Protein AF-A0AB39M354-F1 (afdb_monomer)

Secondary structure (DSSP, 8-state):
---TTS-HHHHHT--TT--HHHHHHHHHHHHHHH-GGGS-GGGHHHHHHHHHHHHHHHHHHHSHHHHHHHHHHHHHHHHHHHHTT-PPPPPPPPPP--EEEESSSEEEEEEETT---EEEEEEEETT-PPEEEEEES-SB-SSEEESS-PPEEEESEEEEEEEE----TTSPPEEEEEEEEEEETTEEEEEEEEEEEEPPPPPPPPPPPPPPP-EEEESSEEEEEEE-TT--S--EEEEEEEETT-PPPS-EEESS-B-SSEEEEEEEE-SS-EEEEEEE------TTPPPEEEEEEEEEEETTEEEEEEEEEEE---SS----TTHHHHHHHHHHHHHHHHHHHHHHHHHHHHHHHHHTT-

Solvent-accessible surface area (backbone atoms only — not comparable to full-atom values): 21188 Å² total; per-residue (Å²): 133,86,66,88,84,62,62,47,40,61,72,52,72,46,62,92,85,57,51,67,68,54,51,58,50,33,45,57,54,49,54,66,74,42,46,60,95,81,53,61,81,89,48,43,66,58,28,50,55,52,50,53,50,45,51,51,29,46,63,35,58,66,36,69,68,52,31,51,53,52,54,49,55,55,47,53,58,50,50,58,60,52,61,76,68,63,74,77,77,75,74,80,76,79,74,81,84,42,80,42,56,45,57,67,54,48,70,72,49,76,40,38,59,67,55,71,53,74,48,62,40,36,40,33,40,71,80,61,47,68,39,63,36,32,39,62,78,49,56,61,61,99,55,34,30,46,77,73,84,60,76,45,60,71,34,54,61,48,76,49,46,36,29,43,40,90,46,49,91,83,54,78,73,42,84,46,77,51,73,45,37,32,38,46,65,95,42,80,45,79,35,46,34,35,39,27,36,41,82,63,78,79,76,76,76,78,78,74,75,79,78,77,87,45,74,46,56,43,59,52,61,46,74,70,51,72,46,48,78,85,66,76,80,72,67,66,47,70,33,37,39,27,43,73,86,60,50,70,56,87,44,75,50,59,78,53,52,59,61,85,50,32,32,58,78,47,76,48,76,45,66,42,40,31,40,36,35,38,29,54,42,95,49,88,62,55,95,83,62,73,76,42,79,47,74,48,79,36,43,41,32,50,76,84,46,74,44,73,31,40,40,34,37,29,43,44,79,75,88,65,81,76,86,43,83,77,58,51,56,61,53,50,52,54,54,51,49,53,51,51,52,51,52,48,52,53,51,54,50,49,53,53,52,52,54,53,53,52,69,74,72,113

pLDDT: mean 82.14, std 12.5, range [36.28, 96.31]

Sequence (362 aa):
MKTSSIDLYAVLGLSKDANLAAIRKAFRARMRQTHPDGRPPEDAEAAHKEMVLLNLAYETLRDPGKRAAYDLDRRAARNAKQEQHHEPTPPPTPQPRVILLDPQVVDFGSLFTGETRDQIVTVRLSDNSTIRYAWALTDCGDFWQVVDPQPYCDVSAVRLRLRVGPLSEHDALGLRSDRLRIMVNDLVVVVPVRINVVAAPPPPPPASPPKPRAIVLNPRRINFGSLWPGMKSQEQVVVEARFDDGSPIRAARVLNPAGSFWHVVSGSVARDTARFVIRIQRGPVAPDQPRRQLTEQVQICLDGVIETVWVTAFITTPLAPRLTLANWRDFRLTLLGWFMLLSLLLLVGSVVFSGVYALLND

Structure (mmCIF, N/CA/C/O backbone):
data_AF-A0AB39M354-F1
#
_entry.id   AF-A0AB39M354-F1
#
loop_
_atom_site.group_PDB
_atom_site.id
_atom_site.type_symbol
_atom_site.label_atom_id
_atom_site.label_alt_id
_atom_site.label_comp_id
_atom_site.label_asym_id
_atom_site.label_entity_id
_atom_site.label_seq_id
_atom_site.pdbx_PDB_ins_code
_atom_site.Cartn_x
_atom_site.Cartn_y
_atom_site.Cartn_z
_atom_site.occupancy
_atom_site.B_iso_or_equiv
_atom_site.auth_seq_id
_atom_site.auth_comp_id
_atom_site.auth_asym_id
_atom_site.auth_atom_id
_atom_site.pdbx_PDB_model_num
ATOM 1 N N . MET A 1 1 ? 53.810 -10.950 -76.177 1.00 36.28 1 MET A N 1
ATOM 2 C CA . MET A 1 1 ? 52.345 -11.077 -75.999 1.00 36.28 1 MET A CA 1
ATOM 3 C C . MET A 1 1 ? 52.080 -11.688 -74.631 1.00 36.28 1 MET A C 1
ATOM 5 O O . MET A 1 1 ? 52.584 -12.771 -74.374 1.00 36.28 1 MET A O 1
ATOM 9 N N . LYS A 1 2 ? 51.371 -10.992 -73.732 1.00 36.78 2 LYS A N 1
ATOM 10 C CA . LYS A 1 2 ? 50.962 -11.560 -72.437 1.00 36.78 2 LYS A CA 1
ATOM 11 C C . LYS A 1 2 ? 49.859 -12.592 -72.695 1.00 36.78 2 LYS A C 1
ATOM 13 O O . LYS A 1 2 ? 48.758 -12.219 -73.073 1.00 36.78 2 LYS A O 1
ATOM 18 N N . THR A 1 3 ? 50.140 -13.871 -72.471 1.00 51.50 3 THR A N 1
ATOM 19 C CA . THR A 1 3 ? 49.202 -15.010 -72.573 1.00 51.50 3 THR A CA 1
ATOM 20 C C . THR A 1 3 ? 48.165 -15.069 -71.441 1.00 51.50 3 THR A C 1
ATOM 22 O O . THR A 1 3 ? 47.440 -16.048 -71.311 1.00 51.50 3 THR A O 1
ATOM 25 N N . SER A 1 4 ? 48.062 -14.015 -70.626 1.00 55.31 4 SER A N 1
ATOM 26 C CA . SER A 1 4 ? 47.309 -13.987 -69.365 1.00 55.31 4 SER A CA 1
ATOM 27 C C . SER A 1 4 ? 45.789 -14.172 -69.496 1.00 55.31 4 SER A C 1
ATOM 29 O O . SER A 1 4 ? 45.134 -14.342 -68.471 1.00 55.31 4 SER A O 1
ATOM 31 N N . SER A 1 5 ? 45.207 -14.124 -70.698 1.00 62.44 5 SER A N 1
ATOM 32 C CA . SER A 1 5 ? 43.758 -14.289 -70.889 1.00 62.44 5 SER A CA 1
ATOM 33 C C . SER A 1 5 ? 43.344 -15.603 -71.558 1.00 62.44 5 SER A C 1
ATOM 35 O O . SER A 1 5 ? 42.151 -15.897 -71.585 1.00 62.44 5 SER A O 1
ATOM 37 N N . ILE A 1 6 ? 44.282 -16.402 -72.082 1.00 78.50 6 ILE A N 1
ATOM 38 C CA . ILE A 1 6 ? 43.966 -17.613 -72.857 1.00 78.50 6 ILE A CA 1
ATOM 39 C C . ILE A 1 6 ? 44.415 -18.856 -72.080 1.00 78.50 6 ILE A C 1
ATOM 41 O O . ILE A 1 6 ? 45.586 -18.997 -71.721 1.00 78.50 6 ILE A O 1
ATOM 45 N N . ASP A 1 7 ? 43.477 -19.771 -71.821 1.00 86.88 7 ASP A N 1
ATOM 46 C CA . ASP A 1 7 ? 43.767 -21.041 -71.152 1.00 86.88 7 ASP A CA 1
ATOM 47 C C . ASP A 1 7 ? 44.390 -22.041 -72.142 1.00 86.88 7 ASP A C 1
ATOM 49 O O . ASP A 1 7 ? 43.711 -22.584 -73.015 1.00 86.88 7 ASP A O 1
ATOM 53 N N . LEU A 1 8 ? 45.695 -22.289 -72.011 1.00 90.62 8 LEU A N 1
ATOM 54 C CA . LEU A 1 8 ? 46.459 -23.160 -72.908 1.00 90.62 8 LEU A CA 1
ATOM 55 C C . LEU A 1 8 ? 45.999 -24.624 -72.828 1.00 90.62 8 LEU A C 1
ATOM 57 O O . LEU A 1 8 ? 46.100 -25.355 -73.815 1.00 90.62 8 LEU A O 1
ATOM 61 N N . TYR A 1 9 ? 45.450 -25.058 -71.688 1.00 91.50 9 TYR A N 1
ATOM 62 C CA . TYR A 1 9 ? 44.863 -26.393 -71.572 1.00 91.50 9 TYR A CA 1
ATOM 63 C C . TYR A 1 9 ? 43.552 -26.480 -72.355 1.00 91.50 9 TYR A C 1
ATOM 65 O O . TYR A 1 9 ? 43.315 -27.473 -73.043 1.00 91.50 9 TYR A O 1
ATOM 73 N N . ALA A 1 10 ? 42.741 -25.418 -72.321 1.00 90.25 10 ALA A N 1
ATOM 74 C CA . ALA A 1 10 ? 41.503 -25.338 -73.090 1.00 90.25 10 ALA A CA 1
ATOM 75 C C . ALA A 1 10 ? 41.766 -25.301 -74.604 1.00 90.25 10 ALA A C 1
ATOM 77 O O . ALA A 1 10 ? 41.044 -25.954 -75.355 1.00 90.25 10 ALA A O 1
ATOM 78 N N . VAL A 1 11 ? 42.840 -24.634 -75.046 1.00 90.00 11 VAL A N 1
ATOM 79 C CA . VAL A 1 11 ? 43.277 -24.621 -76.458 1.00 90.00 11 VAL A CA 1
ATOM 80 C C . VAL A 1 11 ? 43.556 -26.038 -76.980 1.00 90.00 11 VAL A C 1
ATOM 82 O O . VAL A 1 11 ? 43.176 -26.375 -78.099 1.00 90.00 11 VAL A O 1
ATOM 85 N N . LEU A 1 12 ? 44.158 -26.909 -76.161 1.00 89.69 12 LEU A N 1
ATOM 86 C CA . LEU A 1 12 ? 44.361 -28.324 -76.505 1.00 89.69 12 LEU A CA 1
ATOM 87 C C . LEU A 1 12 ? 43.154 -29.221 -76.173 1.00 89.69 12 LEU A C 1
ATOM 89 O O . LEU A 1 12 ? 43.160 -30.399 -76.531 1.00 89.69 12 LEU A O 1
ATOM 93 N N . GLY A 1 13 ? 42.124 -28.693 -75.504 1.00 88.56 13 GLY A N 1
ATOM 94 C CA . GLY A 1 13 ? 40.960 -29.451 -75.038 1.00 88.56 13 GLY A CA 1
ATOM 95 C C . GLY A 1 13 ? 41.287 -30.466 -73.939 1.00 88.56 13 GLY A C 1
ATOM 96 O O . GLY A 1 13 ? 40.707 -31.550 -73.911 1.00 88.56 13 GLY A O 1
ATOM 97 N N . LEU A 1 14 ? 42.249 -30.156 -73.069 1.00 91.94 14 LEU A N 1
ATOM 98 C CA . LEU A 1 14 ? 42.736 -31.049 -72.019 1.00 91.94 14 LEU A CA 1
ATOM 99 C C . LEU A 1 14 ? 42.445 -30.509 -70.617 1.00 91.94 14 LEU A C 1
ATOM 101 O O . LEU A 1 14 ? 42.310 -29.308 -70.402 1.00 91.94 14 LEU A O 1
ATOM 105 N N . SER A 1 15 ? 42.401 -31.417 -69.639 1.00 89.19 15 SER A N 1
ATOM 106 C CA . SER A 1 15 ? 42.441 -31.041 -68.223 1.00 89.19 15 SER A CA 1
ATOM 107 C C . SER A 1 15 ? 43.851 -30.596 -67.820 1.00 89.19 15 SER A C 1
ATOM 109 O O . SER A 1 15 ? 44.849 -31.069 -68.369 1.00 89.19 15 SER A O 1
ATOM 111 N N . LYS A 1 16 ? 43.935 -29.752 -66.787 1.00 85.69 16 LYS A N 1
ATOM 112 C CA . LYS A 1 16 ? 45.190 -29.335 -66.135 1.00 85.69 16 LYS A CA 1
ATOM 113 C C . LYS A 1 16 ? 46.037 -30.513 -65.636 1.00 85.69 16 LYS A C 1
ATOM 115 O O . LYS A 1 16 ? 47.252 -30.386 -65.542 1.00 85.69 16 LYS A O 1
ATOM 120 N N . ASP A 1 17 ? 45.405 -31.653 -65.355 1.00 87.25 17 ASP A N 1
ATOM 121 C CA . ASP A 1 17 ? 46.059 -32.861 -64.837 1.00 87.25 17 ASP A CA 1
ATOM 122 C C . ASP A 1 17 ? 46.555 -33.785 -65.970 1.00 87.25 17 ASP A C 1
ATOM 124 O O . ASP A 1 17 ? 47.043 -34.888 -65.730 1.00 87.25 17 ASP A O 1
ATOM 128 N N . ALA A 1 18 ? 46.443 -33.352 -67.234 1.00 90.12 18 ALA A N 1
ATOM 129 C CA . ALA A 1 18 ? 46.876 -34.137 -68.382 1.00 90.12 18 ALA A CA 1
ATOM 130 C C . ALA A 1 18 ? 48.392 -34.393 -68.362 1.00 90.12 18 ALA A C 1
ATOM 132 O O . ALA A 1 18 ? 49.209 -33.484 -68.170 1.00 90.12 18 ALA A O 1
ATOM 133 N N . ASN A 1 19 ? 48.777 -35.644 -68.613 1.00 91.06 19 ASN A N 1
ATOM 134 C CA . ASN A 1 19 ? 50.176 -36.030 -68.748 1.00 91.06 19 ASN A CA 1
ATOM 135 C C . ASN A 1 19 ? 50.755 -35.600 -70.113 1.00 91.06 19 ASN A C 1
ATOM 137 O O . ASN A 1 19 ? 50.035 -35.248 -71.052 1.00 91.06 19 ASN A O 1
ATOM 141 N N . LEU A 1 20 ? 52.083 -35.655 -70.245 1.00 90.62 20 LEU A N 1
ATOM 142 C CA . LEU A 1 20 ? 52.776 -35.247 -71.470 1.00 90.62 20 LEU A CA 1
ATOM 143 C C . LEU A 1 20 ? 52.329 -36.049 -72.709 1.00 90.62 20 LEU A C 1
ATOM 145 O O . LEU A 1 20 ? 52.252 -35.508 -73.813 1.00 90.62 20 LEU A O 1
ATOM 149 N N . ALA A 1 21 ? 52.008 -37.334 -72.537 1.00 90.44 21 ALA A N 1
ATOM 150 C CA . ALA A 1 21 ? 51.524 -38.184 -73.623 1.00 90.44 21 ALA A CA 1
ATOM 151 C C . ALA A 1 21 ? 50.164 -37.704 -74.164 1.00 90.44 21 ALA A C 1
ATOM 153 O O . ALA A 1 21 ? 49.978 -37.639 -75.383 1.00 90.44 21 ALA A O 1
ATOM 154 N N . ALA A 1 22 ? 49.249 -37.304 -73.278 1.00 91.50 22 ALA A N 1
ATOM 155 C CA . ALA A 1 22 ? 47.958 -36.727 -73.631 1.00 91.50 22 ALA A CA 1
ATOM 156 C C . ALA A 1 22 ? 48.123 -35.384 -74.358 1.00 91.50 22 ALA A C 1
ATOM 158 O O . ALA A 1 22 ? 47.510 -35.192 -75.406 1.00 91.50 22 ALA A O 1
ATOM 159 N N . ILE A 1 23 ? 49.027 -34.517 -73.886 1.00 92.50 23 ILE A N 1
ATOM 160 C CA . ILE A 1 23 ? 49.364 -33.232 -74.531 1.00 92.50 23 ILE A CA 1
ATOM 161 C C . ILE A 1 23 ? 49.870 -33.447 -75.964 1.00 92.50 23 ILE A C 1
ATOM 163 O O . ILE A 1 23 ? 49.351 -32.853 -76.909 1.00 92.50 23 ILE A O 1
ATOM 167 N N . ARG A 1 24 ? 50.818 -34.373 -76.166 1.00 91.50 24 ARG A N 1
ATOM 168 C CA . ARG A 1 24 ? 51.348 -34.720 -77.500 1.00 91.50 24 ARG A CA 1
ATOM 169 C C . ARG A 1 24 ? 50.295 -35.333 -78.422 1.00 91.50 24 ARG A C 1
ATOM 171 O O . ARG A 1 24 ? 50.357 -35.154 -79.640 1.00 91.50 24 ARG A O 1
ATOM 178 N N . LYS A 1 25 ? 49.365 -36.120 -77.876 1.00 92.94 25 LYS A N 1
ATOM 179 C CA . LYS A 1 25 ? 48.276 -36.736 -78.646 1.00 92.94 25 LYS A CA 1
ATOM 180 C C . LYS A 1 25 ? 47.251 -35.685 -79.075 1.00 92.94 25 LYS A C 1
ATOM 182 O O . LYS A 1 25 ? 46.906 -35.648 -80.253 1.00 92.94 25 LYS A O 1
ATOM 187 N N . ALA A 1 26 ? 46.822 -34.826 -78.152 1.00 92.31 26 ALA A N 1
ATOM 188 C CA . ALA A 1 26 ? 45.852 -33.768 -78.409 1.00 92.31 26 ALA A CA 1
ATOM 189 C C . ALA A 1 26 ? 46.380 -32.742 -79.417 1.00 92.31 26 ALA A C 1
ATOM 191 O O . ALA A 1 26 ? 45.685 -32.431 -80.379 1.00 92.31 26 ALA A O 1
ATOM 192 N N . PHE A 1 27 ? 47.640 -32.314 -79.277 1.00 93.19 27 PHE A N 1
ATOM 193 C CA . PHE A 1 27 ? 48.281 -31.403 -80.227 1.00 93.19 27 PHE A CA 1
ATOM 194 C C . PHE A 1 27 ? 48.292 -31.969 -81.654 1.00 93.19 27 PHE A C 1
ATOM 196 O O . PHE A 1 27 ? 47.828 -31.314 -82.580 1.00 93.19 27 PHE A O 1
ATOM 203 N N . ARG A 1 28 ? 48.729 -33.224 -81.844 1.00 90.81 28 ARG A N 1
ATOM 204 C CA . ARG A 1 28 ? 48.728 -33.867 -83.174 1.00 90.81 28 ARG A CA 1
ATOM 205 C C . ARG A 1 28 ? 47.324 -34.066 -83.747 1.00 90.81 28 ARG A C 1
ATOM 207 O O . ARG A 1 28 ? 47.153 -34.068 -84.962 1.00 90.81 28 ARG A O 1
ATOM 214 N N . ALA A 1 29 ? 46.325 -34.301 -82.898 1.00 90.50 29 ALA A N 1
ATOM 215 C CA . ALA A 1 29 ? 44.939 -34.415 -83.339 1.00 90.50 29 ALA A CA 1
ATOM 216 C C . ALA A 1 29 ? 44.401 -33.059 -83.813 1.00 90.50 29 ALA A C 1
ATOM 218 O O . ALA A 1 29 ? 43.899 -32.973 -84.930 1.00 90.50 29 ALA A O 1
ATOM 219 N N . ARG A 1 30 ? 44.591 -32.006 -83.011 1.00 89.75 30 ARG A N 1
ATOM 220 C CA . ARG A 1 30 ? 44.164 -30.639 -83.326 1.00 89.75 30 ARG A CA 1
ATOM 221 C C . ARG A 1 30 ? 44.887 -30.064 -84.542 1.00 89.75 30 ARG A C 1
ATOM 223 O O . ARG A 1 30 ? 44.227 -29.610 -85.461 1.00 89.75 30 ARG A O 1
ATOM 230 N N . MET A 1 31 ? 46.209 -30.204 -84.637 1.00 87.06 31 MET A N 1
ATOM 231 C CA . MET A 1 31 ? 46.973 -29.715 -85.797 1.00 87.06 31 MET A CA 1
ATOM 232 C C . MET A 1 31 ? 46.526 -30.339 -87.124 1.00 87.06 31 MET A C 1
ATOM 234 O O . MET A 1 31 ? 46.520 -29.660 -88.144 1.00 87.06 31 MET A O 1
ATOM 238 N N . ARG A 1 32 ? 46.105 -31.612 -87.122 1.00 85.62 32 ARG A N 1
ATOM 239 C CA . ARG A 1 32 ? 45.539 -32.254 -88.322 1.00 85.62 32 ARG A CA 1
ATOM 240 C C . ARG A 1 32 ? 44.157 -31.715 -88.687 1.00 85.62 32 ARG A C 1
ATOM 242 O O . ARG A 1 32 ? 43.836 -31.656 -89.863 1.00 85.62 32 ARG A O 1
ATOM 249 N N . GLN A 1 33 ? 43.354 -31.330 -87.698 1.00 83.25 33 GLN A N 1
ATOM 250 C CA . GLN A 1 33 ? 42.029 -30.735 -87.912 1.00 83.25 33 GLN A CA 1
ATOM 251 C C . GLN A 1 33 ? 42.114 -29.278 -88.385 1.00 83.25 33 GLN A C 1
ATOM 253 O O . GLN A 1 33 ? 41.199 -28.791 -89.049 1.00 83.25 33 GLN A O 1
ATOM 258 N N . THR A 1 34 ? 43.195 -28.581 -88.036 1.00 82.31 34 THR A N 1
ATOM 259 C CA . THR A 1 34 ? 43.399 -27.160 -88.346 1.00 82.31 34 THR A CA 1
ATOM 260 C C . THR A 1 34 ? 44.227 -26.918 -89.617 1.00 82.31 34 THR A C 1
ATOM 262 O O . THR A 1 34 ? 44.345 -25.777 -90.043 1.00 82.31 34 THR A O 1
ATOM 265 N N . HIS A 1 35 ? 44.771 -27.955 -90.266 1.00 74.25 35 HIS A N 1
ATOM 266 C CA . HIS A 1 35 ? 45.639 -27.788 -91.440 1.00 74.25 35 HIS A CA 1
ATOM 267 C C . HIS A 1 35 ? 44.932 -27.047 -92.602 1.00 74.25 35 HIS A C 1
ATOM 269 O O . HIS A 1 35 ? 43.814 -27.429 -92.962 1.00 74.25 35 HIS A O 1
ATOM 275 N N . PRO A 1 36 ? 45.561 -26.021 -93.211 1.00 68.06 36 PRO A N 1
ATOM 276 C CA . PRO A 1 36 ? 44.926 -25.183 -94.232 1.00 68.06 36 PRO A CA 1
ATOM 277 C C . PRO A 1 36 ? 44.679 -25.909 -95.564 1.00 68.06 36 PRO A C 1
ATOM 279 O O . PRO A 1 36 ? 43.753 -25.537 -96.274 1.00 68.06 36 PRO A O 1
ATOM 282 N N . ASP A 1 37 ? 45.420 -26.983 -95.866 1.00 70.38 37 ASP A N 1
ATOM 283 C CA . ASP A 1 37 ? 45.283 -27.764 -97.117 1.00 70.38 37 ASP A CA 1
ATOM 284 C C . ASP A 1 37 ? 43.891 -28.391 -97.350 1.00 70.38 37 ASP A C 1
ATOM 286 O O . ASP A 1 37 ? 43.633 -28.918 -98.428 1.00 70.38 37 ASP A O 1
ATOM 290 N N . GLY A 1 38 ? 42.992 -28.357 -96.359 1.00 65.69 38 GLY A N 1
ATOM 291 C CA . GLY A 1 38 ? 41.622 -28.869 -96.468 1.00 65.69 38 GLY A CA 1
ATOM 292 C C . GLY A 1 38 ? 40.517 -27.844 -96.199 1.00 65.69 38 GLY A C 1
ATOM 293 O O . GLY A 1 38 ? 39.368 -28.258 -96.047 1.00 65.69 38 GLY A O 1
ATOM 294 N N . ARG A 1 39 ? 40.830 -26.542 -96.082 1.00 73.00 39 ARG A N 1
ATOM 295 C CA . ARG A 1 39 ? 39.853 -25.491 -95.737 1.00 73.00 39 ARG A CA 1
ATOM 296 C C . ARG A 1 39 ? 39.677 -24.460 -96.868 1.00 73.00 39 ARG A C 1
ATOM 298 O O . ARG A 1 39 ? 40.645 -24.171 -97.571 1.00 73.00 39 ARG A O 1
ATOM 305 N N . PRO A 1 40 ? 38.471 -23.887 -97.046 1.00 74.50 40 PRO A N 1
ATOM 306 C CA . PRO A 1 40 ? 38.239 -22.775 -97.968 1.00 74.50 40 PRO A CA 1
ATOM 307 C C . PRO A 1 40 ? 39.141 -21.560 -97.657 1.00 74.50 40 PRO A C 1
ATOM 309 O O . PRO A 1 40 ? 39.481 -21.335 -96.493 1.00 74.50 40 PRO A O 1
ATOM 312 N N . PRO A 1 41 ? 39.516 -20.741 -98.659 1.00 70.06 41 PRO A N 1
ATOM 313 C CA . PRO A 1 41 ? 40.441 -19.614 -98.480 1.00 70.06 41 PRO A CA 1
ATOM 314 C C . PRO A 1 41 ? 39.943 -18.533 -97.503 1.00 70.06 41 PRO A C 1
ATOM 316 O O . PRO A 1 41 ? 40.755 -17.832 -96.906 1.00 70.06 41 PRO A O 1
ATOM 319 N N . GLU A 1 42 ? 38.631 -18.429 -97.289 1.00 74.69 42 GLU A N 1
ATOM 320 C CA . GLU A 1 42 ? 38.001 -17.541 -96.297 1.00 74.69 42 GLU A CA 1
ATOM 321 C C . GLU A 1 42 ? 38.311 -17.924 -94.834 1.00 74.69 42 GLU A C 1
ATOM 323 O O . GLU A 1 42 ? 38.372 -17.051 -93.969 1.00 74.69 42 GLU A O 1
ATOM 328 N N . ASP A 1 43 ? 38.623 -19.197 -94.565 1.00 75.81 43 ASP A N 1
ATOM 329 C CA . ASP A 1 43 ? 38.956 -19.711 -93.228 1.00 75.81 43 ASP A CA 1
ATOM 330 C C . ASP A 1 43 ? 40.469 -19.775 -92.959 1.00 75.81 43 ASP A C 1
ATOM 332 O O . ASP A 1 43 ? 40.902 -20.134 -91.855 1.00 75.81 43 ASP A O 1
ATOM 336 N N . ALA A 1 44 ? 41.295 -19.431 -93.952 1.00 73.94 44 ALA A N 1
ATOM 337 C CA . ALA A 1 44 ? 42.748 -19.571 -93.882 1.00 73.94 44 ALA A CA 1
ATOM 338 C C . ALA A 1 44 ? 43.362 -18.742 -92.739 1.00 73.94 44 ALA A C 1
ATOM 340 O O . ALA A 1 44 ? 44.236 -19.225 -92.013 1.00 73.94 44 ALA A O 1
ATOM 341 N N . GLU A 1 45 ? 42.870 -17.521 -92.510 1.00 79.25 45 GLU A N 1
ATOM 342 C CA . GLU A 1 45 ? 43.352 -16.674 -91.412 1.00 79.25 45 GLU A CA 1
ATOM 343 C C . GLU A 1 45 ? 42.978 -17.218 -90.028 1.00 79.25 45 GLU A C 1
ATOM 345 O O . GLU A 1 45 ? 43.778 -17.148 -89.089 1.00 79.25 45 GLU A O 1
ATOM 350 N N . ALA A 1 46 ? 41.764 -17.754 -89.880 1.00 79.56 46 ALA A N 1
ATOM 351 C CA . ALA A 1 46 ? 41.292 -18.328 -88.624 1.00 79.56 46 ALA A CA 1
ATOM 352 C C . ALA A 1 46 ? 42.057 -19.617 -88.292 1.00 79.56 46 ALA A C 1
ATOM 354 O O . ALA A 1 46 ? 42.516 -19.788 -87.160 1.00 79.56 46 ALA A O 1
ATOM 355 N N . ALA A 1 47 ? 42.276 -20.471 -89.297 1.00 79.88 47 ALA A N 1
ATOM 356 C CA . ALA A 1 47 ? 43.098 -21.670 -89.186 1.00 79.88 47 ALA A CA 1
ATOM 357 C C . ALA A 1 47 ? 44.539 -21.330 -88.778 1.00 79.88 47 ALA A C 1
ATOM 359 O O . ALA A 1 47 ? 45.077 -21.929 -87.847 1.00 79.88 47 ALA A O 1
ATOM 360 N N . HIS A 1 48 ? 45.140 -20.305 -89.390 1.00 82.44 48 HIS A N 1
ATOM 361 C CA . HIS A 1 48 ? 46.480 -19.851 -89.028 1.00 82.44 48 HIS A CA 1
ATOM 362 C C . HIS A 1 48 ? 46.556 -19.369 -87.568 1.00 82.44 48 HIS A C 1
ATOM 364 O O . HIS A 1 48 ? 47.450 -19.777 -86.824 1.00 82.44 48 HIS A O 1
ATOM 370 N N . LYS A 1 49 ? 45.597 -18.550 -87.112 1.00 84.06 49 LYS A N 1
ATOM 371 C CA . LYS A 1 49 ? 45.538 -18.076 -85.714 1.00 84.06 49 LYS A CA 1
ATOM 372 C C . LYS A 1 49 ? 45.374 -19.233 -84.722 1.00 84.06 49 LYS A C 1
ATOM 374 O O . LYS A 1 49 ? 46.053 -19.254 -83.695 1.00 84.06 49 LYS A O 1
ATOM 379 N N . GLU A 1 50 ? 44.523 -20.210 -85.033 1.00 85.69 50 GLU A N 1
ATOM 380 C CA . GLU A 1 50 ? 44.334 -21.404 -84.203 1.00 85.69 50 GLU A CA 1
ATOM 381 C C . GLU A 1 50 ? 45.610 -22.268 -84.162 1.00 85.69 50 GLU A C 1
ATOM 383 O O . GLU A 1 50 ? 46.026 -22.683 -83.081 1.00 85.69 50 GLU A O 1
ATOM 388 N N . MET A 1 51 ? 46.306 -22.460 -85.289 1.00 84.75 51 MET A N 1
ATOM 389 C CA . MET A 1 51 ? 47.595 -23.171 -85.333 1.00 84.75 51 MET A CA 1
ATOM 390 C C . MET A 1 51 ? 48.670 -22.491 -84.482 1.00 84.75 51 MET A C 1
ATOM 392 O O . MET A 1 51 ? 49.401 -23.170 -83.760 1.00 84.75 51 MET A O 1
ATOM 396 N N . VAL A 1 52 ? 48.757 -21.159 -84.519 1.00 87.44 52 VAL A N 1
ATOM 397 C CA . VAL A 1 52 ? 49.694 -20.398 -83.676 1.00 87.44 52 VAL A CA 1
ATOM 398 C C . VAL A 1 52 ? 49.401 -20.630 -82.190 1.00 87.44 52 VAL A C 1
ATOM 400 O O . VAL A 1 52 ? 50.329 -20.866 -81.415 1.00 87.44 52 VAL A O 1
ATOM 403 N N . LEU A 1 53 ? 48.125 -20.639 -81.787 1.00 87.94 53 LEU A N 1
ATOM 404 C CA . LEU A 1 53 ? 47.726 -20.930 -80.405 1.00 87.94 53 LEU A CA 1
ATOM 405 C C . LEU A 1 53 ? 47.996 -22.388 -80.008 1.00 87.94 53 LEU A C 1
ATOM 407 O O . LEU A 1 53 ? 48.447 -22.631 -78.890 1.00 87.94 53 LEU A O 1
ATOM 411 N N . LEU A 1 54 ? 47.768 -23.351 -80.906 1.00 90.19 54 LEU A N 1
ATOM 412 C CA . LEU A 1 54 ? 48.070 -24.768 -80.675 1.00 90.19 54 LEU A CA 1
ATOM 413 C C . LEU A 1 54 ? 49.571 -25.002 -80.485 1.00 90.19 54 LEU A C 1
ATOM 415 O O . LEU A 1 54 ? 49.961 -25.727 -79.568 1.00 90.19 54 LEU A O 1
ATOM 419 N N . ASN A 1 55 ? 50.407 -24.371 -81.314 1.00 90.81 55 ASN A N 1
ATOM 420 C CA . ASN A 1 55 ? 51.863 -24.421 -81.187 1.00 90.81 55 ASN A CA 1
ATOM 421 C C . ASN A 1 55 ? 52.316 -23.809 -79.861 1.00 90.81 55 ASN A C 1
ATOM 423 O O . ASN A 1 55 ? 53.061 -24.445 -79.120 1.00 90.81 55 ASN A O 1
ATOM 427 N N . LEU A 1 56 ? 51.796 -22.630 -79.514 1.00 90.31 56 LEU A N 1
ATOM 428 C CA . LEU A 1 56 ? 52.095 -21.960 -78.250 1.00 90.31 56 LEU A CA 1
ATOM 429 C C . LEU A 1 56 ? 51.690 -22.813 -77.037 1.00 90.31 56 LEU A C 1
ATOM 431 O O . LEU A 1 56 ? 52.486 -23.012 -76.122 1.00 90.31 56 LEU A O 1
ATOM 435 N N . ALA A 1 57 ? 50.477 -23.373 -77.046 1.00 90.81 57 ALA A N 1
ATOM 436 C CA . ALA A 1 57 ? 50.004 -24.256 -75.986 1.00 90.81 57 ALA A CA 1
ATOM 437 C C . ALA A 1 57 ? 50.878 -25.510 -75.864 1.00 90.81 57 ALA A C 1
ATOM 439 O O . ALA A 1 57 ? 51.241 -25.910 -74.759 1.00 90.81 57 ALA A O 1
ATOM 440 N N . TYR A 1 58 ? 51.265 -26.118 -76.986 1.00 93.00 58 TYR A N 1
ATOM 441 C CA . TYR A 1 58 ? 52.135 -27.287 -76.975 1.00 93.00 58 TYR A CA 1
ATOM 442 C C . TYR A 1 58 ? 53.544 -26.968 -76.468 1.00 93.00 58 TYR A C 1
ATOM 444 O O . TYR A 1 58 ? 54.057 -27.708 -75.632 1.00 93.00 58 TYR A O 1
ATOM 452 N N . GLU A 1 59 ? 54.163 -25.875 -76.912 1.00 92.50 59 GLU A N 1
ATOM 453 C CA . GLU A 1 59 ? 55.505 -25.471 -76.477 1.00 92.50 59 GLU A CA 1
ATOM 454 C C . GLU A 1 59 ? 55.573 -25.151 -74.983 1.00 92.50 59 GLU A C 1
ATOM 456 O O . GLU A 1 59 ? 56.536 -25.535 -74.315 1.00 92.50 59 GLU A O 1
ATOM 461 N N . THR A 1 60 ? 54.553 -24.479 -74.446 1.00 90.44 60 THR A N 1
ATOM 462 C CA . THR A 1 60 ? 54.487 -24.145 -73.020 1.00 90.44 60 THR A CA 1
ATOM 463 C C . THR A 1 60 ? 54.157 -25.365 -72.161 1.00 90.44 60 THR A C 1
ATOM 465 O O . THR A 1 60 ? 54.763 -25.538 -71.110 1.00 90.44 60 THR A O 1
ATOM 468 N N . LEU A 1 61 ? 53.229 -26.232 -72.588 1.00 91.81 61 LEU A N 1
ATOM 469 C CA . LEU A 1 61 ? 52.757 -27.358 -71.768 1.00 91.81 61 LEU A CA 1
ATOM 470 C C . LEU A 1 61 ? 53.618 -28.627 -71.890 1.00 91.81 61 LEU A C 1
ATOM 472 O O . LEU A 1 61 ? 53.562 -29.489 -71.009 1.00 91.81 61 LEU A O 1
ATOM 476 N N . ARG A 1 62 ? 54.407 -28.770 -72.965 1.00 91.88 62 ARG A N 1
ATOM 477 C CA . ARG A 1 62 ? 55.362 -29.880 -73.146 1.00 91.88 62 ARG A CA 1
ATOM 478 C C . ARG A 1 62 ? 56.552 -29.779 -72.198 1.00 91.88 62 ARG A C 1
ATOM 480 O O . ARG A 1 62 ? 57.069 -30.814 -71.780 1.00 91.88 62 ARG A O 1
ATOM 487 N N . ASP A 1 63 ? 57.019 -28.563 -71.939 1.00 91.31 63 ASP A N 1
ATOM 488 C CA . ASP A 1 63 ? 58.178 -28.306 -71.093 1.00 91.31 63 ASP A CA 1
ATOM 489 C C . ASP A 1 63 ? 57.744 -28.209 -69.618 1.00 91.31 63 ASP A C 1
ATOM 491 O O . ASP A 1 63 ? 56.913 -27.360 -69.286 1.00 91.31 63 ASP A O 1
ATOM 495 N N . PRO A 1 64 ? 58.273 -29.056 -68.714 1.00 88.38 64 PRO A N 1
ATOM 496 C CA . PRO A 1 64 ? 57.867 -29.046 -67.310 1.00 88.38 64 PRO A CA 1
ATOM 497 C C . PRO A 1 64 ? 58.101 -27.705 -66.603 1.00 88.38 64 PRO A C 1
ATOM 499 O O . PRO A 1 64 ? 57.285 -27.312 -65.770 1.00 88.38 64 PRO A O 1
ATOM 502 N N . GLY A 1 65 ? 59.181 -26.992 -66.939 1.00 89.31 65 GLY A N 1
ATOM 503 C CA . GLY A 1 65 ? 59.521 -25.705 -66.334 1.00 89.31 65 GLY A CA 1
ATOM 504 C C . GLY A 1 65 ? 58.578 -24.595 -66.790 1.00 89.31 65 GLY A C 1
ATOM 505 O O . GLY A 1 65 ? 58.020 -23.872 -65.963 1.00 89.31 65 GLY A O 1
ATOM 506 N N . LYS A 1 66 ? 58.323 -24.502 -68.101 1.00 89.88 66 LYS A N 1
ATOM 507 C CA . LYS A 1 66 ? 57.364 -23.532 -68.659 1.00 89.88 66 LYS A CA 1
ATOM 508 C C . LYS A 1 66 ? 55.933 -23.808 -68.197 1.00 89.88 66 LYS A C 1
ATOM 510 O O . LYS A 1 66 ? 55.199 -22.864 -67.911 1.00 89.88 66 LYS A O 1
ATOM 515 N N . ARG A 1 67 ? 55.549 -25.083 -68.071 1.00 91.56 67 ARG A N 1
ATOM 516 C CA . ARG A 1 67 ? 54.241 -25.488 -67.541 1.00 91.56 67 ARG A CA 1
ATOM 517 C C . ARG A 1 67 ? 54.071 -25.074 -66.082 1.00 91.56 67 ARG A C 1
ATOM 519 O O . ARG A 1 67 ? 53.035 -24.515 -65.736 1.00 91.56 67 ARG A O 1
ATOM 526 N N . ALA A 1 68 ? 55.085 -25.298 -65.246 1.00 87.62 68 ALA A N 1
ATOM 527 C CA . ALA A 1 68 ? 55.045 -24.908 -63.839 1.00 87.62 68 ALA A CA 1
ATOM 528 C C . ALA A 1 68 ? 54.919 -23.385 -63.667 1.00 87.62 68 ALA A C 1
ATOM 530 O O . ALA A 1 68 ? 54.104 -22.930 -62.866 1.00 87.62 68 ALA A O 1
ATOM 531 N N . ALA A 1 69 ? 55.671 -22.605 -64.451 1.00 86.62 69 ALA A N 1
ATOM 532 C CA . ALA A 1 69 ? 55.571 -21.145 -64.450 1.00 86.62 69 ALA A CA 1
ATOM 533 C C . ALA A 1 69 ? 54.171 -20.668 -64.879 1.00 86.62 69 ALA A C 1
ATOM 535 O O . ALA A 1 69 ? 53.556 -19.850 -64.199 1.00 86.62 69 ALA A O 1
ATOM 536 N N . TYR A 1 70 ? 53.622 -21.248 -65.950 1.00 87.62 70 TYR A N 1
ATOM 537 C CA . TYR A 1 70 ? 52.265 -20.952 -66.413 1.00 87.62 70 TYR A CA 1
ATOM 538 C C . TYR A 1 70 ? 51.191 -21.280 -65.359 1.00 87.62 70 TYR A C 1
ATOM 540 O O . TYR A 1 70 ? 50.275 -20.489 -65.123 1.00 87.62 70 TYR A O 1
ATOM 548 N N . ASP A 1 71 ? 51.308 -22.432 -64.692 1.00 88.69 71 ASP A N 1
ATOM 549 C CA . ASP A 1 71 ? 50.376 -22.845 -63.641 1.00 88.69 71 ASP A CA 1
ATOM 550 C C . ASP A 1 71 ? 50.462 -21.941 -62.400 1.00 88.69 71 ASP A C 1
ATOM 552 O O . ASP A 1 71 ? 49.440 -21.703 -61.748 1.00 88.69 71 ASP A O 1
ATOM 556 N N . LEU A 1 72 ? 51.653 -21.427 -62.073 1.00 86.44 72 LEU A N 1
ATOM 557 C CA . LEU A 1 72 ? 51.865 -20.483 -60.975 1.00 86.44 72 LEU A CA 1
ATOM 558 C C . LEU A 1 72 ? 51.186 -19.137 -61.259 1.00 86.44 72 LEU A C 1
ATOM 560 O O . LEU A 1 72 ? 50.378 -18.684 -60.445 1.00 86.44 72 LEU A O 1
ATOM 564 N N . ASP A 1 73 ? 51.433 -18.553 -62.433 1.00 85.69 73 ASP A N 1
ATOM 565 C CA . ASP A 1 73 ? 50.828 -17.282 -62.852 1.00 85.69 73 ASP A CA 1
ATOM 566 C C . ASP A 1 73 ? 49.296 -17.375 -62.883 1.00 85.69 73 ASP A C 1
ATOM 568 O O . ASP A 1 73 ? 48.584 -16.490 -62.399 1.00 85.69 73 ASP A O 1
ATOM 572 N N . ARG A 1 74 ? 48.764 -18.500 -63.376 1.00 84.88 74 ARG A N 1
ATOM 573 C CA . ARG A 1 74 ? 47.320 -18.772 -63.405 1.00 84.88 74 ARG A CA 1
ATOM 574 C C . ARG A 1 74 ? 46.710 -18.855 -62.002 1.00 84.88 74 ARG A C 1
ATOM 576 O O . ARG A 1 74 ? 45.582 -18.401 -61.799 1.00 84.88 74 ARG A O 1
ATOM 583 N N . ARG A 1 75 ? 47.420 -19.438 -61.029 1.00 83.12 75 ARG A N 1
ATOM 584 C CA . ARG A 1 75 ? 46.970 -19.498 -59.624 1.00 83.12 75 ARG A CA 1
ATOM 585 C C . ARG A 1 75 ? 47.000 -18.119 -58.973 1.00 83.12 75 ARG A C 1
ATOM 587 O O . ARG A 1 75 ? 46.024 -17.756 -58.323 1.00 83.12 75 ARG A O 1
ATOM 594 N N . ALA A 1 76 ? 48.056 -17.340 -59.201 1.00 81.00 76 ALA A N 1
ATOM 595 C CA . ALA A 1 76 ? 48.167 -15.977 -58.687 1.00 81.00 76 ALA A CA 1
ATOM 596 C C . ALA A 1 76 ? 47.022 -15.082 -59.198 1.00 81.00 76 ALA A C 1
ATOM 598 O O . ALA A 1 76 ? 46.359 -14.413 -58.407 1.00 81.00 76 ALA A O 1
ATOM 599 N N . ALA A 1 77 ? 46.706 -15.155 -60.495 1.00 77.31 77 ALA A N 1
ATOM 600 C CA . ALA A 1 77 ? 45.583 -14.424 -61.085 1.00 77.31 77 ALA A CA 1
ATOM 601 C C . ALA A 1 77 ? 44.217 -14.837 -60.498 1.00 77.31 77 ALA A C 1
ATOM 603 O O . ALA A 1 77 ? 43.324 -14.003 -60.344 1.00 77.31 77 ALA A O 1
ATOM 604 N N . ARG A 1 78 ? 44.041 -16.118 -60.142 1.00 75.00 78 ARG A N 1
ATOM 605 C CA . ARG A 1 78 ? 42.820 -16.610 -59.487 1.00 75.00 78 ARG A CA 1
ATOM 606 C C . ARG A 1 78 ? 42.691 -16.099 -58.052 1.00 75.00 78 ARG A C 1
ATOM 608 O O . ARG A 1 78 ? 41.598 -15.683 -57.674 1.00 75.00 78 ARG A O 1
ATOM 615 N N . ASN A 1 79 ? 43.782 -16.107 -57.290 1.00 73.25 79 ASN A N 1
ATOM 616 C CA . ASN A 1 79 ? 43.795 -15.636 -55.905 1.00 73.25 79 ASN A CA 1
ATOM 617 C C . ASN A 1 79 ? 43.509 -14.128 -55.834 1.00 73.25 79 ASN A C 1
ATOM 619 O O . ASN A 1 79 ? 42.639 -13.714 -55.075 1.00 73.25 79 ASN A O 1
ATOM 623 N N . ALA A 1 80 ? 44.115 -13.331 -56.722 1.00 68.69 80 ALA A N 1
ATOM 624 C CA . ALA A 1 80 ? 43.842 -11.895 -56.820 1.00 68.69 80 ALA A CA 1
ATOM 625 C C . ALA A 1 80 ? 42.361 -11.588 -57.131 1.00 68.69 80 ALA A C 1
ATOM 627 O O . ALA A 1 80 ? 41.794 -10.625 -56.620 1.00 68.69 80 ALA A O 1
ATOM 628 N N . LYS A 1 81 ? 41.696 -12.435 -57.930 1.00 62.56 81 LYS A N 1
ATOM 629 C CA . LYS A 1 81 ? 40.260 -12.299 -58.231 1.00 62.56 81 LYS A CA 1
ATOM 630 C C . LYS A 1 81 ? 39.354 -12.715 -57.060 1.00 62.56 81 LYS A C 1
ATOM 632 O O . LYS A 1 81 ? 38.214 -12.260 -56.992 1.00 62.56 81 LYS A O 1
ATOM 637 N N . GLN A 1 82 ? 39.836 -13.576 -56.159 1.00 58.72 82 GLN A N 1
ATOM 638 C CA . GLN A 1 82 ? 39.120 -13.975 -54.941 1.00 58.72 82 GLN A CA 1
ATOM 639 C C . GLN A 1 82 ? 39.253 -12.931 -53.825 1.00 58.72 82 GLN A C 1
ATOM 641 O O . GLN A 1 82 ? 38.270 -12.673 -53.138 1.00 58.72 82 GLN A O 1
ATOM 646 N N . GLU A 1 83 ? 40.407 -12.276 -53.695 1.00 55.91 83 GLU A N 1
ATOM 647 C CA . GLU A 1 83 ? 40.616 -11.190 -52.723 1.00 55.91 83 GLU A CA 1
ATOM 648 C C . GLU A 1 83 ? 39.772 -9.945 -53.043 1.00 55.91 83 GLU A C 1
ATOM 650 O O . GLU A 1 83 ? 39.288 -9.280 -52.135 1.00 55.91 83 GLU A O 1
ATOM 655 N N . GLN A 1 84 ? 39.484 -9.679 -54.321 1.00 57.94 84 GLN A N 1
ATOM 656 C CA . GLN A 1 84 ? 38.588 -8.589 -54.736 1.00 57.94 84 GLN A CA 1
ATOM 657 C C . GLN A 1 84 ? 37.092 -8.840 -54.450 1.00 57.94 84 GLN A C 1
ATOM 659 O O . GLN A 1 84 ? 36.302 -7.908 -54.560 1.00 57.94 84 GLN A O 1
ATOM 664 N N . HIS A 1 85 ? 36.686 -10.067 -54.096 1.00 53.75 85 HIS A N 1
ATOM 665 C CA . HIS A 1 85 ? 35.292 -10.423 -53.773 1.00 53.75 85 HIS A CA 1
ATOM 666 C C . HIS A 1 85 ? 35.023 -10.575 -52.264 1.00 53.75 85 HIS A C 1
ATOM 668 O O . HIS A 1 85 ? 33.900 -10.906 -51.884 1.00 53.75 85 HIS A O 1
ATOM 674 N N . HIS A 1 86 ? 36.018 -10.351 -51.398 1.00 53.06 86 HIS A N 1
ATOM 675 C CA . HIS A 1 86 ? 35.817 -10.318 -49.948 1.00 53.06 86 HIS A CA 1
ATOM 676 C C . HIS A 1 86 ? 35.622 -8.865 -49.498 1.00 53.06 86 HIS A C 1
ATOM 678 O O . HIS A 1 86 ? 36.561 -8.169 -49.121 1.00 53.06 86 HIS A O 1
ATOM 684 N N . GLU A 1 87 ? 34.384 -8.386 -49.605 1.00 57.50 87 GLU A N 1
ATOM 685 C CA . GLU A 1 87 ? 33.948 -7.129 -48.998 1.00 57.50 87 GLU A CA 1
ATOM 686 C C . GLU A 1 87 ? 34.085 -7.246 -47.463 1.00 57.50 87 GLU A C 1
ATOM 688 O O . GLU A 1 87 ? 33.645 -8.255 -46.902 1.00 57.50 87 GLU A O 1
ATOM 693 N N . PRO A 1 88 ? 34.721 -6.290 -46.753 1.00 59.69 88 PRO A N 1
ATOM 694 C CA . PRO A 1 88 ? 34.745 -6.321 -45.295 1.00 59.69 88 PRO A CA 1
ATOM 695 C C . PRO A 1 88 ? 33.306 -6.273 -44.777 1.00 59.69 88 PRO A C 1
ATOM 697 O O . PRO A 1 88 ? 32.516 -5.445 -45.230 1.00 59.69 88 PRO A O 1
ATOM 700 N N . THR A 1 89 ? 32.958 -7.156 -43.835 1.00 61.09 89 THR A N 1
ATOM 701 C CA . THR A 1 89 ? 31.641 -7.161 -43.188 1.00 61.09 89 THR A CA 1
ATOM 702 C C . THR A 1 89 ? 31.309 -5.733 -42.746 1.00 61.09 89 THR A C 1
ATOM 704 O O . THR A 1 89 ? 32.149 -5.127 -42.068 1.00 61.09 89 THR A O 1
ATOM 707 N N . PRO A 1 90 ? 30.143 -5.161 -43.112 1.00 67.50 90 PRO A N 1
ATOM 708 C CA . PRO A 1 90 ? 29.794 -3.827 -42.649 1.00 67.50 90 PRO A CA 1
ATOM 709 C C . PRO A 1 90 ? 29.874 -3.813 -41.115 1.00 67.50 90 PRO A C 1
ATOM 711 O O . PRO A 1 90 ? 29.447 -4.791 -40.485 1.00 67.50 90 PRO A O 1
ATOM 714 N N . PRO A 1 91 ? 30.447 -2.762 -40.495 1.00 69.81 91 PRO A N 1
ATOM 715 C CA . PRO A 1 91 ? 30.462 -2.655 -39.042 1.00 69.81 91 PRO A CA 1
ATOM 716 C C . PRO A 1 91 ? 29.028 -2.837 -38.526 1.00 69.81 91 PRO A C 1
ATOM 718 O O . PRO A 1 91 ? 28.096 -2.382 -39.201 1.00 69.81 91 PRO A O 1
ATOM 721 N N . PRO A 1 92 ? 28.823 -3.507 -37.372 1.00 65.94 92 PRO A N 1
ATOM 722 C CA . PRO A 1 92 ? 27.488 -3.657 -36.811 1.00 65.94 92 PRO A CA 1
ATOM 723 C C . PRO A 1 92 ? 26.851 -2.273 -36.766 1.00 65.94 92 PRO A C 1
ATOM 725 O O . PRO A 1 92 ? 27.441 -1.341 -36.213 1.00 65.94 92 PRO A O 1
ATOM 728 N N . THR A 1 93 ? 25.695 -2.119 -37.416 1.00 65.50 93 THR A N 1
ATOM 729 C CA . THR A 1 93 ? 24.980 -0.845 -37.437 1.00 65.50 93 THR A CA 1
ATOM 730 C C . THR A 1 93 ? 24.850 -0.371 -35.989 1.00 65.50 93 THR A C 1
ATOM 732 O O . THR A 1 93 ? 24.336 -1.142 -35.170 1.00 65.50 93 THR A O 1
ATOM 735 N N . PRO A 1 94 ? 25.351 0.829 -35.629 1.00 63.53 94 PRO A N 1
ATOM 736 C CA . PRO A 1 94 ? 25.227 1.313 -34.265 1.00 63.53 94 PRO A CA 1
ATOM 737 C C . PRO A 1 94 ? 23.741 1.334 -33.923 1.00 63.53 94 PRO A C 1
ATOM 739 O O . PRO A 1 94 ? 22.953 1.997 -34.599 1.00 63.53 94 PRO A O 1
ATOM 742 N N . GLN A 1 95 ? 23.346 0.548 -32.918 1.00 63.16 95 GLN A N 1
ATOM 743 C CA . GL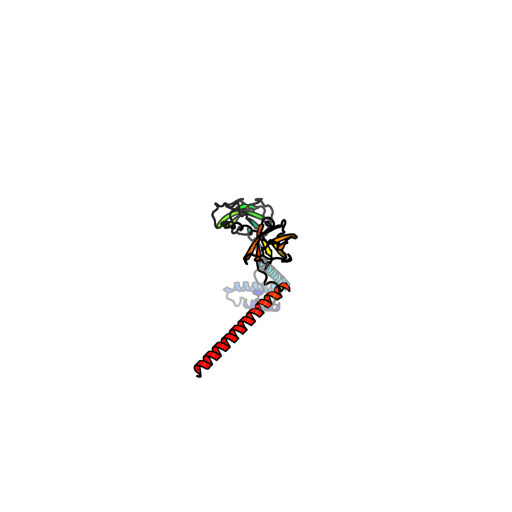N A 1 95 ? 21.966 0.564 -32.456 1.00 63.16 95 GLN A CA 1
ATOM 744 C C . GLN A 1 95 ? 21.651 1.992 -31.997 1.00 63.16 95 GLN A C 1
ATOM 746 O O . GLN A 1 95 ? 22.480 2.598 -31.305 1.00 63.16 95 GLN A O 1
ATOM 751 N N . PRO A 1 96 ? 20.499 2.562 -32.389 1.00 70.44 96 PRO A N 1
ATOM 752 C CA . PRO A 1 96 ? 20.128 3.885 -31.924 1.00 70.44 96 PRO A CA 1
ATOM 753 C C . PRO A 1 96 ? 20.100 3.869 -30.394 1.00 70.44 96 PRO A C 1
ATOM 755 O O . PRO A 1 96 ? 19.495 2.987 -29.785 1.00 70.44 96 PRO A O 1
ATOM 758 N N . ARG A 1 97 ? 20.783 4.830 -29.766 1.00 78.12 97 ARG A N 1
ATOM 759 C CA . ARG A 1 97 ? 20.717 5.015 -28.314 1.00 78.12 97 ARG A CA 1
ATOM 760 C C . ARG A 1 97 ? 19.300 5.439 -27.955 1.00 78.12 97 ARG A C 1
ATOM 762 O O . ARG A 1 97 ? 18.875 6.530 -28.330 1.00 78.12 97 ARG A O 1
ATOM 769 N N . VAL A 1 98 ? 18.577 4.579 -27.246 1.00 87.88 98 VAL A N 1
ATOM 770 C CA . VAL A 1 98 ? 17.205 4.842 -26.803 1.00 87.88 98 VAL A CA 1
ATOM 771 C C . VAL A 1 98 ? 17.218 5.167 -25.316 1.00 87.88 98 VAL A C 1
ATOM 773 O O . VAL A 1 98 ? 17.945 4.550 -24.536 1.00 87.88 98 VAL A O 1
ATOM 776 N N . ILE A 1 99 ? 16.401 6.139 -24.917 1.00 91.62 99 ILE A N 1
ATOM 777 C CA . ILE A 1 99 ? 16.170 6.438 -23.506 1.00 91.62 99 ILE A CA 1
ATOM 778 C C . ILE A 1 99 ? 15.109 5.472 -22.982 1.00 91.62 99 ILE A C 1
ATOM 780 O O . ILE A 1 99 ? 13.994 5.411 -23.497 1.00 91.62 99 ILE A O 1
ATOM 784 N N . LEU A 1 100 ? 15.472 4.713 -21.957 1.00 92.75 100 LEU A N 1
ATOM 785 C CA . LEU A 1 100 ? 14.602 3.789 -21.250 1.00 92.75 100 LEU A CA 1
ATOM 786 C C . LEU A 1 100 ? 14.051 4.472 -19.997 1.00 92.75 100 LEU A C 1
ATOM 788 O O . LEU A 1 100 ? 14.810 5.019 -19.193 1.00 92.75 100 LEU A O 1
ATOM 792 N N . LEU A 1 101 ? 12.730 4.414 -19.844 1.00 94.19 101 LEU A N 1
ATOM 793 C CA . LEU A 1 101 ? 11.993 4.943 -18.702 1.00 94.19 101 LEU A CA 1
ATOM 794 C C . LEU A 1 101 ? 11.367 3.801 -17.912 1.00 94.19 101 LEU A C 1
ATOM 796 O O . LEU A 1 101 ? 10.696 2.946 -18.495 1.00 94.19 101 LEU A O 1
ATOM 800 N N . ASP A 1 102 ? 11.540 3.835 -16.598 1.00 93.81 102 ASP A N 1
ATOM 801 C CA . ASP A 1 102 ? 10.904 2.902 -15.676 1.00 93.81 102 ASP A CA 1
ATOM 802 C C . ASP A 1 102 ? 10.338 3.645 -14.449 1.00 93.81 102 ASP A C 1
ATOM 804 O O . ASP A 1 102 ? 11.124 4.152 -13.641 1.00 93.81 102 ASP A O 1
ATOM 808 N N . PRO A 1 103 ? 9.005 3.757 -14.300 1.00 94.12 103 PRO A N 1
ATOM 809 C CA . PRO A 1 103 ? 7.979 3.310 -15.246 1.00 94.12 103 PRO A CA 1
ATOM 810 C C . PRO A 1 103 ? 7.862 4.243 -16.470 1.00 94.12 103 PRO A C 1
ATOM 812 O O . PRO A 1 103 ? 8.238 5.413 -16.419 1.00 94.12 103 PRO A O 1
ATOM 815 N N . GLN A 1 104 ? 7.278 3.752 -17.572 1.00 94.06 104 GLN A N 1
ATOM 816 C CA . GLN A 1 104 ? 6.978 4.581 -18.758 1.00 94.06 104 GLN A CA 1
ATOM 817 C C . GLN A 1 104 ? 5.850 5.599 -18.519 1.00 94.06 104 GLN A C 1
ATOM 819 O O . GLN A 1 104 ? 5.769 6.613 -19.210 1.00 94.06 104 GLN A O 1
ATOM 824 N N . VAL A 1 105 ? 4.972 5.317 -17.554 1.00 95.38 105 VAL A N 1
ATOM 825 C CA . VAL A 1 105 ? 3.883 6.190 -17.102 1.00 95.38 105 VAL A CA 1
ATOM 826 C C . VAL A 1 105 ? 3.936 6.234 -15.584 1.00 95.38 105 VAL A C 1
ATOM 828 O O . VAL A 1 105 ? 3.945 5.188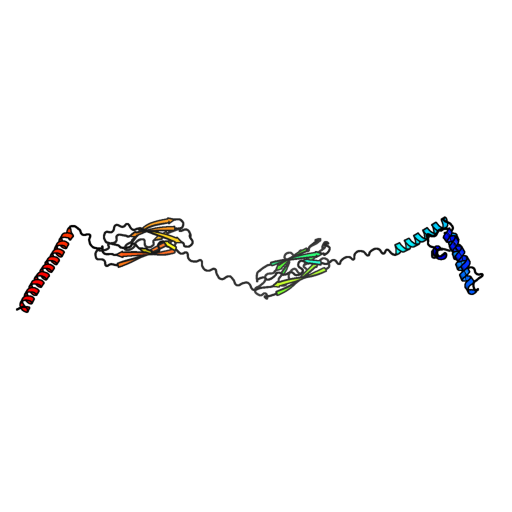 -14.936 1.00 95.38 105 VAL A O 1
ATOM 831 N N . VAL A 1 106 ? 3.943 7.435 -15.013 1.00 95.75 106 VAL A N 1
ATOM 832 C CA . VAL A 1 106 ? 3.868 7.610 -13.562 1.00 95.75 106 VAL A CA 1
ATOM 833 C C . VAL A 1 106 ? 2.414 7.570 -13.147 1.00 95.75 106 VAL A C 1
ATOM 835 O O . VAL A 1 106 ? 1.657 8.488 -13.444 1.00 95.75 106 VAL A O 1
ATOM 838 N N . ASP A 1 107 ? 2.027 6.509 -12.454 1.00 95.94 107 ASP A N 1
ATOM 839 C CA . ASP A 1 107 ? 0.691 6.366 -11.892 1.00 95.94 107 ASP A CA 1
ATOM 840 C C . ASP A 1 107 ? 0.754 6.395 -10.367 1.00 95.94 107 ASP A C 1
ATOM 842 O O . ASP A 1 107 ? 1.385 5.535 -9.746 1.00 95.94 107 ASP A O 1
ATOM 846 N N . PHE A 1 108 ? 0.099 7.385 -9.767 1.00 94.44 108 PHE A N 1
ATOM 847 C CA . PHE A 1 108 ? -0.038 7.493 -8.315 1.00 94.44 108 PHE A CA 1
ATOM 848 C C . PHE A 1 108 ? -1.183 6.633 -7.750 1.00 94.44 108 PHE A C 1
ATOM 850 O O . PHE A 1 108 ? -1.280 6.443 -6.531 1.00 94.44 108 PHE A O 1
ATOM 857 N N . GLY A 1 109 ? -2.020 6.069 -8.623 1.00 93.38 109 GLY A N 1
ATOM 858 C CA . GLY A 1 109 ? -3.191 5.284 -8.267 1.00 93.38 109 GLY A CA 1
ATOM 859 C C . GLY A 1 109 ? -4.351 6.153 -7.788 1.00 93.38 109 GLY A C 1
ATOM 860 O O . GLY A 1 109 ? -4.474 7.320 -8.162 1.00 93.38 109 GLY A O 1
ATOM 861 N N . SER A 1 110 ? -5.221 5.557 -6.968 1.00 93.25 110 SER A N 1
ATOM 862 C CA . SER A 1 110 ? -6.327 6.277 -6.330 1.00 93.25 110 SER A CA 1
ATOM 863 C C . SER A 1 110 ? -5.881 6.855 -4.994 1.00 93.25 110 SER A C 1
ATOM 865 O O . SER A 1 110 ? -5.346 6.108 -4.175 1.00 93.25 110 SER A O 1
ATOM 867 N N . LEU A 1 111 ? -6.088 8.157 -4.802 1.00 90.50 111 LEU A N 1
ATOM 868 C CA . LEU A 1 111 ? -5.685 8.892 -3.603 1.00 90.50 111 LEU A CA 1
ATOM 869 C C . LEU A 1 111 ? -6.828 9.772 -3.101 1.00 90.50 111 LEU A C 1
ATOM 871 O O . LEU A 1 111 ? -7.565 10.359 -3.899 1.00 90.50 111 LEU A O 1
ATOM 875 N N . PHE A 1 112 ? -6.957 9.860 -1.780 1.00 87.38 112 PHE A N 1
ATOM 876 C CA . PHE A 1 112 ? -7.916 10.750 -1.130 1.00 87.38 112 PHE A CA 1
ATOM 877 C C . PHE A 1 112 ? -7.363 12.176 -1.008 1.00 87.38 112 PHE A C 1
ATOM 879 O O . PHE A 1 112 ? -6.151 12.395 -1.013 1.00 87.38 112 PHE A O 1
ATOM 886 N N . THR A 1 113 ? -8.248 13.163 -0.859 1.00 77.88 113 THR A N 1
ATOM 887 C CA . THR A 1 113 ? -7.862 14.549 -0.548 1.00 77.88 113 THR A CA 1
ATOM 888 C C . THR A 1 113 ? -7.003 14.589 0.722 1.00 77.88 113 THR A C 1
ATOM 890 O O . THR A 1 113 ? -7.390 14.034 1.751 1.00 77.88 113 THR A O 1
ATOM 893 N N . GLY A 1 114 ? -5.826 15.216 0.650 1.00 76.00 114 GLY A N 1
ATOM 894 C CA . GLY A 1 114 ? -4.840 15.252 1.739 1.00 76.00 114 GLY A CA 1
ATOM 895 C C . GLY A 1 114 ? -3.873 14.059 1.815 1.00 76.00 114 GLY A C 1
ATOM 896 O O . GLY A 1 114 ? -2.909 14.115 2.580 1.00 76.00 114 GLY A O 1
ATOM 897 N N . GLU A 1 115 ? -4.064 13.001 1.021 1.00 84.56 115 GLU A N 1
ATOM 898 C CA . GLU A 1 115 ? -3.089 11.913 0.913 1.00 84.56 115 GLU A CA 1
ATOM 899 C C . GLU A 1 115 ? -1.901 12.353 0.045 1.00 84.56 115 GLU A C 1
ATOM 901 O O . GLU A 1 115 ? -2.067 12.885 -1.052 1.00 84.56 115 GLU A O 1
ATOM 906 N N . THR A 1 116 ? -0.682 12.118 0.531 1.00 87.31 116 THR A N 1
ATOM 907 C CA . THR A 1 116 ? 0.544 12.355 -0.242 1.00 87.31 116 THR A CA 1
ATOM 908 C C . THR A 1 116 ? 1.172 11.022 -0.616 1.00 87.31 116 THR A C 1
ATOM 910 O O . THR A 1 116 ? 1.239 10.094 0.192 1.00 87.31 116 THR A O 1
ATOM 913 N N . ARG A 1 117 ? 1.645 10.916 -1.857 1.00 93.12 117 ARG A N 1
ATOM 914 C CA . ARG A 1 117 ? 2.347 9.732 -2.351 1.00 93.12 117 ARG A CA 1
ATOM 915 C C . ARG A 1 117 ? 3.530 10.150 -3.198 1.00 93.12 117 ARG A C 1
ATOM 917 O O . ARG A 1 117 ? 3.446 11.100 -3.973 1.00 93.12 117 ARG A O 1
ATOM 924 N N . ASP A 1 118 ? 4.600 9.380 -3.073 1.00 94.88 118 ASP A N 1
ATOM 925 C CA . ASP A 1 118 ? 5.790 9.544 -3.887 1.00 94.88 118 ASP A CA 1
ATOM 926 C C . ASP A 1 118 ? 5.887 8.414 -4.909 1.00 94.88 118 ASP A C 1
ATOM 928 O O . ASP A 1 118 ? 5.549 7.265 -4.617 1.00 94.88 118 ASP A O 1
ATOM 932 N N . GLN A 1 119 ? 6.392 8.744 -6.090 1.00 94.56 119 GLN A N 1
ATOM 933 C CA . GLN A 1 119 ? 6.778 7.794 -7.119 1.00 94.56 119 GLN A CA 1
ATOM 934 C C . GLN A 1 119 ? 8.153 8.143 -7.672 1.00 94.56 119 GLN A C 1
ATOM 936 O O . GLN A 1 119 ? 8.557 9.305 -7.681 1.00 94.56 119 GLN A O 1
ATOM 941 N N . ILE A 1 120 ? 8.878 7.132 -8.138 1.00 94.31 120 ILE A N 1
ATOM 942 C CA . ILE A 1 120 ? 10.214 7.307 -8.701 1.00 94.31 120 ILE A CA 1
ATOM 943 C C . ILE A 1 120 ? 10.179 6.945 -10.177 1.00 94.31 120 ILE A C 1
ATOM 945 O O . ILE A 1 120 ? 9.744 5.858 -10.544 1.00 94.31 120 ILE A O 1
ATOM 949 N N . VAL A 1 121 ? 10.696 7.846 -11.008 1.00 93.75 121 VAL A N 1
ATOM 950 C CA . VAL A 1 121 ? 10.996 7.576 -12.414 1.00 93.75 121 VAL A CA 1
ATOM 951 C C . VAL A 1 121 ? 12.488 7.389 -12.562 1.00 93.75 121 VAL A C 1
ATOM 953 O O . VAL A 1 121 ? 13.276 8.279 -12.237 1.00 93.75 121 VAL A O 1
ATOM 956 N N . THR A 1 122 ? 12.872 6.230 -13.075 1.00 94.12 122 THR A N 1
ATOM 957 C CA . THR A 1 122 ? 14.248 5.917 -13.429 1.00 94.12 122 THR A CA 1
ATOM 958 C C . THR A 1 122 ? 14.449 6.122 -14.924 1.00 94.12 122 THR A C 1
ATOM 960 O O . THR A 1 122 ? 13.717 5.568 -15.740 1.00 94.12 122 THR A O 1
ATOM 963 N N . VAL A 1 123 ? 15.471 6.892 -15.283 1.00 93.56 123 VAL A N 1
ATOM 964 C CA . VAL A 1 123 ? 15.873 7.158 -16.665 1.00 93.56 123 VAL A CA 1
ATOM 965 C C . VAL A 1 123 ? 17.246 6.549 -16.909 1.00 93.56 123 VAL A C 1
ATOM 967 O O . VAL A 1 123 ? 18.178 6.783 -16.135 1.00 93.56 123 VAL A O 1
ATOM 970 N N . ARG A 1 124 ? 17.378 5.752 -17.971 1.00 93.31 124 ARG A N 1
ATOM 971 C CA . ARG A 1 124 ? 18.622 5.068 -18.365 1.00 93.31 124 ARG A CA 1
ATOM 972 C C . ARG A 1 124 ? 18.800 5.103 -19.877 1.00 93.31 124 ARG A C 1
ATOM 974 O O . ARG A 1 124 ? 17.831 5.256 -20.611 1.00 93.31 124 ARG A O 1
ATOM 981 N N . LEU A 1 125 ? 20.028 4.922 -20.350 1.00 91.00 125 LEU A N 1
ATOM 982 C CA . LEU A 1 125 ? 20.305 4.695 -21.770 1.00 91.00 125 LEU A CA 1
ATOM 983 C C . LEU A 1 125 ? 20.303 3.190 -22.069 1.00 91.00 125 LEU A C 1
ATOM 985 O O . LEU A 1 125 ? 20.734 2.391 -21.238 1.00 91.00 125 LEU A O 1
ATOM 989 N N . SER A 1 126 ? 19.810 2.797 -23.245 1.00 89.25 126 SER A N 1
ATOM 990 C CA . SER A 1 126 ? 19.660 1.390 -23.651 1.00 89.25 126 SER A CA 1
ATOM 991 C C . SER A 1 126 ? 20.975 0.613 -23.713 1.00 89.25 126 SER A C 1
ATOM 993 O O . SER A 1 126 ? 20.987 -0.596 -23.499 1.00 89.25 126 SER A O 1
ATOM 995 N N . ASP A 1 127 ? 22.081 1.305 -23.976 1.00 86.62 127 ASP A N 1
ATOM 996 C CA . ASP A 1 127 ? 23.437 0.754 -24.007 1.00 86.62 127 ASP A CA 1
ATOM 997 C C . ASP A 1 127 ? 24.134 0.793 -22.634 1.00 86.62 127 ASP A C 1
ATOM 999 O O . ASP A 1 127 ? 25.317 0.473 -22.540 1.00 86.62 127 ASP A O 1
ATOM 1003 N N . ASN A 1 128 ? 23.418 1.184 -21.567 1.00 83.75 128 ASN A N 1
ATOM 1004 C CA . ASN A 1 128 ? 23.955 1.424 -20.223 1.00 83.75 128 ASN A CA 1
ATOM 1005 C C . ASN A 1 128 ? 25.130 2.417 -20.186 1.00 83.75 128 ASN A C 1
ATOM 1007 O O . ASN A 1 128 ? 25.902 2.420 -19.224 1.00 83.75 128 ASN A O 1
ATOM 1011 N N . SER A 1 129 ? 25.273 3.262 -21.210 1.00 86.94 129 SER A N 1
ATOM 1012 C CA . SER A 1 129 ? 26.275 4.321 -21.195 1.00 86.94 129 SER A CA 1
ATOM 1013 C C . SER A 1 129 ? 25.913 5.417 -20.194 1.00 86.94 129 SER A C 1
ATOM 1015 O O . SER A 1 129 ? 24.779 5.536 -19.722 1.00 86.94 129 SER A O 1
ATOM 1017 N N . THR A 1 130 ? 26.914 6.222 -19.855 1.00 90.12 130 THR A N 1
ATOM 1018 C CA . THR A 1 130 ? 26.772 7.319 -18.906 1.00 90.12 130 THR A CA 1
ATOM 1019 C C . THR A 1 130 ? 25.931 8.453 -19.496 1.00 90.12 130 THR A C 1
ATOM 1021 O O . THR A 1 130 ? 26.175 8.926 -20.608 1.00 90.12 130 THR A O 1
ATOM 1024 N N . ILE A 1 131 ? 24.955 8.923 -18.725 1.00 90.50 131 ILE A N 1
ATOM 1025 C CA . ILE A 1 131 ? 24.196 10.144 -18.987 1.00 90.50 131 ILE A CA 1
ATOM 1026 C C . ILE A 1 131 ? 25.080 11.328 -18.584 1.00 90.50 131 ILE A C 1
ATOM 1028 O O . ILE A 1 131 ? 25.457 11.437 -17.419 1.00 90.50 131 ILE A O 1
ATOM 1032 N N . ARG A 1 132 ? 25.409 12.211 -19.536 1.00 87.62 132 ARG A N 1
ATOM 1033 C CA . ARG A 1 132 ? 26.281 13.376 -19.298 1.00 87.62 132 ARG A CA 1
ATOM 1034 C C . ARG A 1 132 ? 25.604 14.409 -18.414 1.00 87.62 132 ARG A C 1
ATOM 1036 O O . ARG A 1 132 ? 26.218 14.896 -17.477 1.00 87.62 132 ARG A O 1
ATOM 1043 N N . TYR A 1 133 ? 24.350 14.732 -18.713 1.00 90.38 133 TYR A N 1
ATOM 1044 C CA . TYR A 1 133 ? 23.525 15.593 -17.873 1.00 90.38 133 TYR A CA 1
ATOM 1045 C C . TYR A 1 133 ? 22.045 15.249 -18.035 1.00 90.38 133 TYR A C 1
ATOM 1047 O O . TYR A 1 133 ? 21.590 14.940 -19.137 1.00 90.38 133 TYR A O 1
ATOM 1055 N N . ALA A 1 134 ? 21.281 15.312 -16.949 1.00 91.19 134 ALA A N 1
ATOM 1056 C CA . ALA A 1 134 ? 19.831 15.179 -16.984 1.00 91.19 134 ALA A CA 1
ATOM 1057 C C . ALA A 1 134 ? 19.157 15.954 -15.856 1.00 91.19 134 ALA A C 1
ATOM 1059 O O . ALA A 1 134 ? 19.661 15.999 -14.736 1.00 91.19 134 ALA A O 1
ATOM 1060 N N . TRP A 1 135 ? 18.000 16.540 -16.147 1.00 91.12 135 TRP A N 1
ATOM 1061 C CA . TRP A 1 135 ? 17.211 17.304 -15.183 1.00 91.12 135 TRP A CA 1
ATOM 1062 C C . TRP A 1 135 ? 15.746 17.388 -15.627 1.00 91.12 135 TRP A C 1
ATOM 1064 O O . TRP A 1 135 ? 15.424 17.230 -16.808 1.00 91.12 135 TRP A O 1
ATOM 1074 N N . ALA A 1 136 ? 14.842 17.616 -14.677 1.00 91.00 136 ALA A N 1
ATOM 1075 C CA . ALA A 1 136 ? 13.436 17.849 -14.980 1.00 91.00 136 ALA A CA 1
ATOM 1076 C C . ALA A 1 136 ? 13.255 19.277 -15.513 1.00 91.00 136 ALA A C 1
ATOM 1078 O O . ALA A 1 136 ? 13.524 20.233 -14.798 1.00 91.00 136 ALA A O 1
ATOM 1079 N N . LEU A 1 137 ? 12.764 19.422 -16.746 1.00 89.19 137 LEU A N 1
ATOM 1080 C CA . LEU A 1 137 ? 12.452 20.729 -17.349 1.00 89.19 137 LEU A CA 1
ATOM 1081 C C . LEU A 1 137 ? 11.287 21.434 -16.649 1.00 89.19 137 LEU A C 1
ATOM 1083 O O . LEU A 1 137 ? 11.066 22.625 -16.851 1.00 89.19 137 LEU A O 1
ATOM 1087 N N . THR A 1 138 ? 10.499 20.677 -15.894 1.00 86.12 138 THR A N 1
ATOM 1088 C CA . THR A 1 138 ? 9.375 21.168 -15.109 1.00 86.12 138 THR A CA 1
ATOM 1089 C C . THR A 1 138 ? 9.478 20.535 -13.728 1.00 86.12 138 THR A C 1
ATOM 1091 O O . THR A 1 138 ? 9.506 19.309 -13.608 1.00 86.12 138 THR A O 1
ATOM 1094 N N . ASP A 1 139 ? 9.600 21.371 -12.705 1.00 83.38 139 ASP A N 1
ATOM 1095 C CA . ASP A 1 139 ? 9.749 20.994 -11.300 1.00 83.38 139 ASP A CA 1
ATOM 1096 C C . ASP A 1 139 ? 8.399 20.787 -10.597 1.00 83.38 139 ASP A C 1
ATOM 1098 O O . ASP A 1 139 ? 8.340 20.077 -9.594 1.00 83.38 139 ASP A O 1
ATOM 1102 N N . CYS A 1 140 ? 7.305 21.306 -11.153 1.00 87.25 140 CYS A N 1
ATOM 1103 C CA . CYS A 1 140 ? 5.943 21.023 -10.713 1.00 87.25 140 CYS A CA 1
ATOM 1104 C C . CYS A 1 140 ? 4.937 20.979 -11.871 1.00 87.25 140 CYS A C 1
ATOM 1106 O O . CYS A 1 140 ? 5.114 21.603 -12.912 1.00 87.25 140 CYS A O 1
ATOM 1108 N N . GLY A 1 141 ? 3.866 20.223 -11.683 1.00 87.69 141 GLY A N 1
ATOM 1109 C CA . GLY A 1 141 ? 2.713 20.189 -12.571 1.00 87.69 141 GLY A CA 1
ATOM 1110 C C . GLY A 1 141 ? 1.422 20.424 -11.802 1.00 87.69 141 GLY A C 1
ATOM 1111 O O . GLY A 1 141 ? 1.432 20.873 -10.656 1.00 87.69 141 GLY A O 1
ATOM 1112 N N . ASP A 1 142 ? 0.300 20.062 -12.414 1.00 87.06 142 ASP A N 1
ATOM 1113 C CA . ASP A 1 142 ? -1.039 20.375 -11.896 1.00 87.06 142 ASP A CA 1
ATOM 1114 C C . ASP A 1 142 ? -1.340 19.775 -10.511 1.00 87.06 142 ASP A C 1
ATOM 1116 O O . ASP A 1 142 ? -2.204 20.265 -9.785 1.00 87.06 142 ASP A O 1
ATOM 1120 N N . PHE A 1 143 ? -0.686 18.664 -10.168 1.00 89.81 143 PHE A N 1
ATOM 1121 C CA . PHE A 1 143 ? -0.928 17.907 -8.933 1.00 89.81 143 PHE A CA 1
ATOM 1122 C C . PHE A 1 143 ? 0.324 17.190 -8.411 1.00 89.81 143 PHE A C 1
ATOM 1124 O O . PHE A 1 143 ? 0.236 16.358 -7.509 1.00 89.81 143 PHE A O 1
ATOM 1131 N N . TRP A 1 144 ? 1.496 17.453 -8.985 1.00 92.50 144 TRP A N 1
ATOM 1132 C CA . TRP A 1 144 ? 2.738 16.761 -8.643 1.00 92.50 144 TRP A CA 1
ATOM 1133 C C . TRP A 1 144 ? 3.914 17.736 -8.635 1.00 92.50 144 TRP A C 1
ATOM 1135 O O . TRP A 1 144 ? 3.888 18.763 -9.301 1.00 92.50 144 TRP A O 1
ATOM 1145 N N . GLN A 1 145 ? 4.956 17.408 -7.881 1.00 93.56 145 GLN A N 1
ATOM 1146 C CA . GLN A 1 145 ? 6.200 18.171 -7.815 1.00 93.56 145 GLN A CA 1
ATOM 1147 C C . GLN A 1 145 ? 7.403 17.238 -7.708 1.00 93.56 145 GLN A C 1
ATOM 1149 O O . GLN A 1 145 ? 7.308 16.143 -7.149 1.00 93.56 145 GLN A O 1
ATOM 1154 N N . VAL A 1 146 ? 8.544 17.663 -8.232 1.00 93.31 146 VAL A N 1
ATOM 1155 C CA . VAL A 1 146 ? 9.822 16.976 -8.058 1.00 93.31 146 VAL A CA 1
ATOM 1156 C C . VAL A 1 146 ? 10.363 17.333 -6.677 1.00 93.31 146 VAL A C 1
ATOM 1158 O O . VAL A 1 146 ? 10.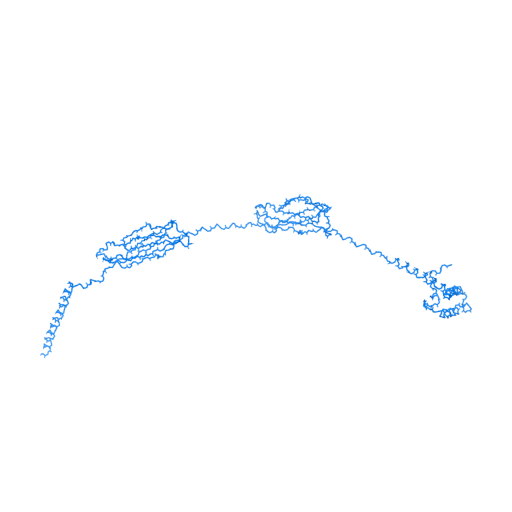528 18.504 -6.359 1.00 93.31 146 VAL A O 1
ATOM 1161 N N . VAL A 1 147 ? 10.616 16.324 -5.840 1.00 89.94 147 VAL A N 1
ATOM 1162 C CA . VAL A 1 147 ? 11.015 16.541 -4.435 1.00 89.94 147 VAL A CA 1
ATOM 1163 C C . VAL A 1 147 ? 12.416 17.144 -4.334 1.00 89.94 147 VAL A C 1
ATOM 1165 O O . VAL A 1 147 ? 12.631 18.030 -3.518 1.00 89.94 147 VAL A O 1
ATOM 1168 N N . ASP A 1 148 ? 13.336 16.696 -5.190 1.00 82.44 148 ASP A N 1
ATOM 1169 C CA . ASP A 1 148 ? 14.734 17.133 -5.206 1.00 82.44 148 ASP A CA 1
ATOM 1170 C C . ASP A 1 148 ? 15.203 17.327 -6.661 1.00 82.44 148 ASP A C 1
ATOM 1172 O O . ASP A 1 148 ? 15.793 16.418 -7.255 1.00 82.44 148 ASP A O 1
ATOM 1176 N N . PRO A 1 149 ? 14.908 18.478 -7.292 1.00 74.69 149 PRO A N 1
ATOM 1177 C CA . PRO A 1 149 ? 15.296 18.746 -8.672 1.00 74.69 149 PRO A CA 1
ATOM 1178 C C . PRO A 1 149 ? 16.780 19.131 -8.737 1.00 74.69 149 PRO A C 1
ATOM 1180 O O . PRO A 1 149 ? 17.134 20.301 -8.854 1.00 74.69 149 PRO A O 1
ATOM 1183 N N . GLN A 1 150 ? 17.673 18.146 -8.642 1.00 76.69 150 GLN A N 1
ATOM 1184 C CA . GLN A 1 150 ? 19.098 18.354 -8.902 1.00 76.69 150 GLN A CA 1
ATOM 1185 C C . GLN A 1 150 ? 19.466 17.889 -10.316 1.00 76.69 150 GLN A C 1
ATOM 1187 O O . GLN A 1 150 ? 18.957 16.863 -10.772 1.00 76.69 150 GLN A O 1
ATOM 1192 N N . PRO A 1 151 ? 20.342 18.618 -11.031 1.00 81.25 151 PRO A N 1
ATOM 1193 C CA . PRO A 1 151 ? 20.908 18.118 -12.269 1.00 81.25 151 PRO A CA 1
ATOM 1194 C C . PRO A 1 151 ? 21.836 16.941 -11.959 1.00 81.25 151 PRO A C 1
ATOM 1196 O O . PRO A 1 151 ? 22.718 17.022 -11.106 1.00 81.25 151 PRO A O 1
ATOM 1199 N N . TYR A 1 152 ? 21.631 15.840 -12.667 1.00 86.50 152 TYR A N 1
ATOM 1200 C CA . TYR A 1 152 ? 22.456 14.646 -12.562 1.00 86.50 152 TYR A CA 1
ATOM 1201 C C . TYR A 1 152 ? 23.508 14.690 -13.655 1.00 86.50 152 TYR A C 1
ATOM 1203 O O . TYR A 1 152 ? 23.138 14.805 -14.820 1.00 86.50 152 TYR A O 1
ATOM 1211 N N . CYS A 1 153 ? 24.782 14.554 -13.297 1.00 8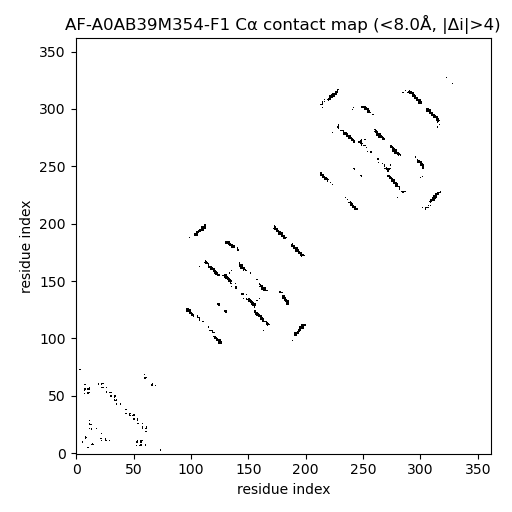6.69 153 CYS A N 1
ATOM 1212 C CA . CYS A 1 153 ? 25.889 14.523 -14.248 1.00 86.69 153 CYS A CA 1
ATOM 1213 C C . CYS A 1 153 ? 26.673 13.222 -14.111 1.00 86.69 153 CYS A C 1
ATOM 1215 O O . CYS A 1 153 ? 26.873 12.733 -13.001 1.00 86.69 153 CYS A O 1
ATOM 1217 N N . ASP A 1 154 ? 27.115 12.681 -15.239 1.00 87.25 154 ASP A N 1
ATOM 1218 C CA . ASP A 1 154 ? 27.980 11.503 -15.319 1.00 87.25 154 ASP A CA 1
ATOM 1219 C C . ASP A 1 154 ? 27.472 10.267 -14.541 1.00 87.25 154 ASP A C 1
ATOM 1221 O O . ASP A 1 154 ? 28.237 9.532 -13.914 1.00 87.25 154 ASP A O 1
ATOM 1225 N N . VAL A 1 155 ? 26.162 9.995 -14.618 1.00 88.25 155 VAL A N 1
ATOM 1226 C CA . VAL A 1 155 ? 25.512 8.835 -13.975 1.00 88.25 155 VAL A CA 1
ATOM 1227 C C . VAL A 1 155 ? 24.992 7.819 -14.993 1.00 88.25 155 VAL A C 1
ATOM 1229 O O . VAL A 1 155 ? 24.542 8.175 -16.076 1.00 88.25 155 VAL A O 1
ATOM 1232 N N . SER A 1 156 ? 24.985 6.531 -14.647 1.00 87.31 156 SER A N 1
ATOM 1233 C CA . SER A 1 156 ? 24.402 5.472 -15.497 1.00 87.31 156 SER A CA 1
ATOM 1234 C C . SER A 1 156 ? 22.871 5.392 -15.418 1.00 87.31 156 SER A C 1
ATOM 1236 O O . SER A 1 156 ? 22.227 4.778 -16.272 1.00 87.31 156 SER A O 1
ATOM 1238 N N . ALA A 1 157 ? 22.278 5.997 -14.385 1.00 90.56 157 ALA A N 1
ATOM 1239 C CA . ALA A 1 157 ? 20.841 6.074 -14.182 1.00 90.56 157 ALA A CA 1
ATOM 1240 C C . ALA A 1 157 ? 20.475 7.328 -13.385 1.00 90.56 157 ALA A C 1
ATOM 1242 O O . ALA A 1 157 ? 21.139 7.670 -12.407 1.00 90.56 157 ALA A O 1
ATOM 1243 N N . VAL A 1 158 ? 19.374 7.962 -13.767 1.00 91.50 158 VAL A N 1
ATOM 1244 C CA . VAL A 1 158 ? 18.805 9.130 -13.089 1.00 91.50 158 VAL A CA 1
ATOM 1245 C C . VAL A 1 158 ? 17.521 8.694 -12.402 1.00 91.50 158 VAL A C 1
ATOM 1247 O O . VAL A 1 158 ? 16.688 8.058 -13.039 1.00 91.50 158 VAL A O 1
ATOM 1250 N N . ARG A 1 159 ? 17.352 9.002 -11.115 1.00 92.62 159 ARG A N 1
ATOM 1251 C CA . ARG A 1 159 ? 16.151 8.647 -10.343 1.00 92.62 159 ARG A CA 1
ATOM 1252 C C . ARG A 1 159 ? 15.460 9.910 -9.859 1.00 92.62 159 ARG A C 1
ATOM 1254 O O . ARG A 1 159 ? 15.881 10.491 -8.866 1.00 92.62 159 ARG A O 1
ATOM 1261 N N . LEU A 1 160 ? 14.398 10.306 -10.550 1.00 92.62 160 LEU A N 1
ATOM 1262 C CA . LEU A 1 160 ? 13.591 11.466 -10.189 1.00 92.62 160 LEU A CA 1
ATOM 1263 C C . LEU A 1 160 ? 12.461 11.036 -9.264 1.00 92.62 160 LEU A C 1
ATOM 1265 O O . LEU A 1 160 ? 11.660 10.172 -9.619 1.00 92.62 160 LEU A O 1
ATOM 1269 N N . ARG A 1 161 ? 12.387 11.654 -8.086 1.00 94.62 161 ARG A N 1
ATOM 1270 C CA . ARG A 1 161 ? 11.296 11.446 -7.133 1.00 94.62 161 ARG A CA 1
ATOM 1271 C C . ARG A 1 161 ? 10.216 12.496 -7.359 1.00 94.62 161 ARG A C 1
ATOM 1273 O O . ARG A 1 161 ? 10.445 13.680 -7.120 1.00 94.62 161 ARG A O 1
ATOM 1280 N N . LEU A 1 162 ? 9.046 12.050 -7.789 1.00 95.00 162 LEU A N 1
ATOM 1281 C CA . LEU A 1 162 ? 7.844 12.863 -7.886 1.00 95.00 162 LEU A CA 1
ATOM 1282 C C . LEU A 1 162 ? 6.998 12.645 -6.635 1.00 95.00 162 LEU A C 1
ATOM 1284 O O . LEU A 1 162 ? 6.848 11.516 -6.174 1.00 95.00 162 LEU A O 1
ATOM 1288 N N . ARG A 1 163 ? 6.411 13.716 -6.119 1.00 95.12 163 ARG A N 1
ATOM 1289 C CA . ARG A 1 163 ? 5.477 13.721 -4.996 1.00 95.12 163 ARG A CA 1
ATOM 1290 C C . ARG A 1 163 ? 4.170 14.347 -5.433 1.00 95.12 163 ARG A C 1
ATOM 1292 O O . ARG A 1 163 ? 4.183 15.383 -6.090 1.00 95.12 163 ARG A O 1
ATOM 1299 N N . VAL A 1 164 ? 3.055 13.752 -5.034 1.00 93.62 164 VAL A N 1
ATOM 1300 C CA . VAL A 1 164 ? 1.733 14.370 -5.181 1.00 93.62 164 VAL A CA 1
ATOM 1301 C C . VAL A 1 164 ? 1.682 15.628 -4.313 1.00 93.62 164 VAL A C 1
ATOM 1303 O O . VAL A 1 164 ? 1.994 15.581 -3.121 1.00 93.62 164 VAL A O 1
ATOM 1306 N N . GLY A 1 165 ? 1.353 16.759 -4.936 1.00 85.88 165 GLY A N 1
ATOM 1307 C CA . GLY A 1 165 ? 1.127 18.026 -4.249 1.00 85.88 165 GLY A CA 1
ATOM 1308 C C . GLY A 1 165 ? -0.107 17.959 -3.340 1.00 85.88 165 GLY A C 1
ATOM 1309 O O . GLY A 1 165 ? -0.861 16.988 -3.391 1.00 85.88 165 GLY A O 1
ATOM 1310 N N . PRO A 1 166 ? -0.333 18.965 -2.484 1.00 81.81 166 PRO A N 1
ATOM 1311 C CA . PRO A 1 166 ? -1.503 18.978 -1.615 1.00 81.81 166 PRO A CA 1
ATOM 1312 C C . PRO A 1 166 ? -2.789 19.024 -2.454 1.00 81.81 166 PRO A C 1
ATOM 1314 O O . PRO A 1 166 ? -3.094 20.045 -3.062 1.00 81.81 166 PRO A O 1
ATOM 1317 N N . LEU A 1 167 ? -3.531 17.913 -2.477 1.00 81.44 167 LEU A N 1
ATOM 1318 C CA . LEU A 1 167 ? -4.856 17.841 -3.092 1.00 81.44 167 LEU A CA 1
ATOM 1319 C C . LEU A 1 167 ? -5.872 18.532 -2.179 1.00 81.44 167 LEU A C 1
ATOM 1321 O O . LEU A 1 167 ? -6.040 18.139 -1.022 1.00 81.44 167 LEU A O 1
ATOM 1325 N N . SER A 1 168 ? -6.535 19.552 -2.705 1.00 74.25 168 SER A N 1
ATOM 1326 C CA . SER A 1 168 ? -7.599 20.304 -2.048 1.00 74.25 168 SER A CA 1
ATOM 1327 C C . SER A 1 168 ? -8.946 19.590 -2.183 1.00 74.25 168 SER A C 1
ATOM 1329 O O . SER A 1 168 ? -9.189 18.868 -3.145 1.00 74.25 168 SER A O 1
ATOM 1331 N N . GLU A 1 169 ? -9.878 19.857 -1.265 1.00 70.38 169 GLU A N 1
ATOM 1332 C CA . GLU A 1 169 ? -11.282 19.432 -1.404 1.00 70.38 169 GLU A CA 1
ATOM 1333 C C . GLU A 1 169 ? -11.974 20.063 -2.626 1.00 70.38 169 GLU A C 1
ATOM 1335 O O . GLU A 1 169 ? -12.995 19.563 -3.095 1.00 70.38 169 GLU A O 1
ATOM 1340 N N . HIS A 1 170 ? -11.412 21.154 -3.155 1.00 73.19 170 HIS A N 1
ATOM 1341 C CA . HIS A 1 170 ? -11.880 21.812 -4.374 1.00 73.19 170 HIS A CA 1
ATOM 1342 C C . HIS A 1 170 ? -11.315 21.203 -5.663 1.00 73.19 170 HIS A C 1
ATOM 1344 O O . HIS A 1 170 ? -11.739 21.603 -6.749 1.00 73.19 170 HIS A O 1
ATOM 1350 N N . ASP A 1 171 ? -10.365 20.266 -5.576 1.00 80.00 171 ASP A N 1
ATOM 1351 C CA . ASP A 1 171 ? -9.867 19.573 -6.760 1.00 80.00 171 ASP A CA 1
ATOM 1352 C C . ASP A 1 171 ? -10.954 18.673 -7.355 1.00 80.00 171 ASP A C 1
ATOM 1354 O O . ASP A 1 171 ? -11.676 17.964 -6.653 1.00 80.00 171 ASP A O 1
ATOM 1358 N N . ALA A 1 172 ? -11.060 18.682 -8.685 1.00 80.81 172 ALA A N 1
ATOM 1359 C CA . ALA A 1 172 ? -12.009 17.831 -9.387 1.00 80.81 172 ALA A CA 1
ATOM 1360 C C . ALA A 1 172 ? -11.705 16.345 -9.123 1.00 80.81 172 ALA A C 1
ATOM 1362 O O . ALA A 1 172 ? -10.582 15.880 -9.341 1.00 80.81 172 ALA A O 1
ATOM 1363 N N . LEU A 1 173 ? -12.727 15.604 -8.687 1.00 88.88 173 LEU A N 1
ATOM 1364 C CA . LEU A 1 173 ? -12.661 14.153 -8.527 1.00 88.88 173 LEU A CA 1
ATOM 1365 C C . LEU A 1 173 ? -12.489 13.457 -9.885 1.00 88.88 173 LEU A C 1
ATOM 1367 O O . LEU A 1 173 ? -12.975 13.931 -10.914 1.00 88.88 173 LEU A O 1
ATOM 1371 N N . GLY A 1 174 ? -11.863 12.282 -9.865 1.00 89.25 174 GLY A N 1
ATOM 1372 C CA . GLY A 1 174 ? -11.648 11.432 -11.032 1.00 89.25 174 GLY A CA 1
ATOM 1373 C C . GLY A 1 174 ? -10.211 11.436 -11.551 1.00 89.25 174 GLY A C 1
ATOM 1374 O O . GLY A 1 174 ? -9.269 11.863 -10.878 1.00 89.25 174 GLY A O 1
ATOM 1375 N N . LEU A 1 175 ? -10.041 10.899 -12.762 1.00 93.75 175 LEU A N 1
ATOM 1376 C CA . LEU A 1 175 ? -8.735 10.730 -13.391 1.00 93.75 175 LEU A CA 1
ATOM 1377 C C . LEU A 1 175 ? -8.186 12.078 -13.873 1.00 93.75 175 LEU A C 1
ATOM 1379 O O . LEU A 1 175 ? -8.763 12.711 -14.757 1.00 93.75 175 LEU A O 1
ATOM 1383 N N . ARG A 1 176 ? -7.027 12.468 -13.346 1.00 91.69 176 ARG A N 1
ATOM 1384 C CA . ARG A 1 176 ? -6.240 13.615 -13.801 1.00 91.69 176 ARG A CA 1
ATOM 1385 C C . ARG A 1 176 ? -4.954 13.127 -14.454 1.00 91.69 176 ARG A C 1
ATOM 1387 O O . ARG A 1 176 ? -4.356 12.139 -14.022 1.00 91.69 176 ARG A O 1
ATOM 1394 N N . SER A 1 177 ? -4.532 13.824 -15.501 1.00 93.62 177 SER A N 1
ATOM 1395 C CA . SER A 1 177 ? -3.325 13.502 -16.258 1.00 93.62 177 SER A CA 1
ATOM 1396 C C . SER A 1 177 ? -2.551 14.761 -16.599 1.00 93.62 177 SER A C 1
ATOM 1398 O O . SER A 1 177 ? -3.153 15.745 -17.016 1.00 93.62 177 SER A O 1
ATOM 1400 N N . ASP A 1 178 ? -1.235 14.683 -16.503 1.00 93.69 178 ASP A N 1
ATOM 1401 C CA . ASP A 1 178 ? -0.297 15.749 -16.828 1.00 93.69 178 ASP A CA 1
ATOM 1402 C C . ASP A 1 178 ? 0.987 15.144 -17.442 1.00 93.69 178 ASP A C 1
ATOM 1404 O O . ASP A 1 178 ? 1.064 13.935 -17.692 1.00 93.69 178 ASP A O 1
ATOM 1408 N N . ARG A 1 179 ? 1.989 15.964 -17.771 1.00 94.31 179 ARG A N 1
ATOM 1409 C CA . ARG A 1 179 ? 3.204 15.560 -18.485 1.00 94.31 179 ARG A CA 1
ATOM 1410 C C . ARG A 1 179 ? 4.454 16.112 -17.808 1.00 94.31 179 ARG A C 1
ATOM 1412 O O . ARG A 1 179 ? 4.733 17.305 -17.880 1.00 94.31 179 ARG A O 1
ATOM 1419 N N . LEU A 1 180 ? 5.280 15.218 -17.275 1.00 94.25 180 LEU A N 1
ATOM 1420 C CA . LEU A 1 180 ? 6.640 15.543 -16.857 1.00 94.25 180 LEU A CA 1
ATOM 1421 C C . LEU A 1 180 ? 7.551 15.590 -18.090 1.00 94.25 180 LEU A C 1
ATOM 1423 O O . LEU A 1 180 ? 7.584 14.649 -18.882 1.00 94.25 180 LEU A O 1
ATOM 1427 N N . ARG A 1 181 ? 8.328 16.664 -18.247 1.00 94.19 181 ARG A N 1
ATOM 1428 C CA . ARG A 1 181 ? 9.375 16.770 -19.273 1.00 94.19 181 ARG A CA 1
ATOM 1429 C C . ARG A 1 181 ? 10.750 16.642 -18.626 1.00 94.19 181 ARG A C 1
ATOM 1431 O O . ARG A 1 181 ? 11.053 17.355 -17.675 1.00 94.19 181 ARG A O 1
ATOM 1438 N N . ILE A 1 182 ? 11.591 15.764 -19.157 1.00 92.81 182 ILE A N 1
ATOM 1439 C CA . ILE A 1 182 ? 12.942 15.495 -18.657 1.00 92.81 182 ILE A CA 1
ATOM 1440 C C . ILE A 1 182 ? 13.921 15.757 -19.795 1.00 92.81 182 ILE A C 1
ATOM 1442 O O . ILE A 1 182 ? 13.773 15.191 -20.877 1.00 92.81 182 ILE A O 1
ATOM 1446 N N . MET A 1 183 ? 14.917 16.603 -19.556 1.00 93.06 183 MET A N 1
ATOM 1447 C CA . MET A 1 183 ? 16.063 16.741 -20.448 1.00 93.06 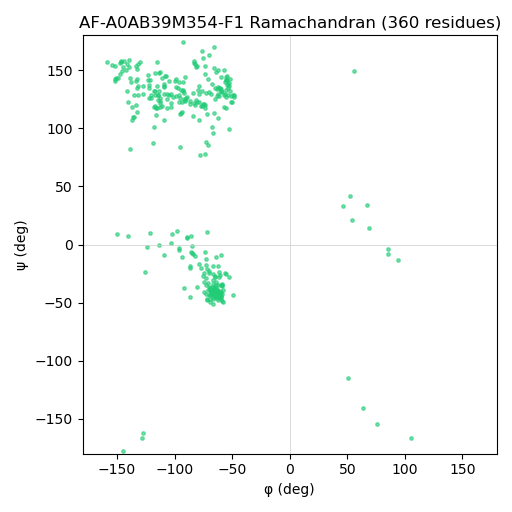183 MET A CA 1
ATOM 1448 C C . MET A 1 183 ? 17.081 15.653 -20.107 1.00 93.06 183 MET A C 1
ATOM 1450 O O . MET A 1 183 ? 17.427 15.488 -18.938 1.00 93.06 183 MET A O 1
ATOM 1454 N N . VAL A 1 184 ? 17.566 14.922 -21.108 1.00 92.31 184 VAL A N 1
ATOM 1455 C CA . VAL A 1 184 ? 18.588 13.876 -20.972 1.00 92.31 184 VAL A CA 1
ATOM 1456 C C . VAL A 1 184 ? 19.583 14.041 -22.112 1.00 92.31 184 VAL A C 1
ATOM 1458 O O . VAL A 1 184 ? 19.260 13.767 -23.269 1.00 92.31 184 VAL A O 1
ATOM 1461 N N . ASN A 1 185 ? 20.800 14.479 -21.796 1.00 89.44 185 ASN A N 1
ATOM 1462 C CA . ASN A 1 185 ? 21.758 14.973 -22.781 1.00 89.44 185 ASN A CA 1
ATOM 1463 C C . ASN A 1 185 ? 21.070 16.026 -23.679 1.00 89.44 185 ASN A C 1
ATOM 1465 O O . ASN A 1 185 ? 20.612 17.051 -23.192 1.00 89.44 185 ASN A O 1
ATOM 1469 N N . ASP A 1 186 ? 20.913 15.749 -24.969 1.00 86.69 186 ASP A N 1
ATOM 1470 C CA . ASP A 1 186 ? 20.324 16.671 -25.947 1.00 86.69 186 ASP A CA 1
ATOM 1471 C C . ASP A 1 186 ? 18.863 16.337 -26.302 1.00 86.69 186 ASP A C 1
ATOM 1473 O O . ASP A 1 186 ? 18.302 16.891 -27.247 1.00 86.69 186 ASP A O 1
ATOM 1477 N N . LEU A 1 187 ? 18.241 15.397 -25.580 1.00 88.44 187 LEU A N 1
ATOM 1478 C CA . LEU A 1 187 ? 16.902 14.893 -25.875 1.00 88.44 187 LEU A CA 1
ATOM 1479 C C . LEU A 1 187 ? 15.913 15.242 -24.767 1.00 88.44 187 LEU A C 1
ATOM 1481 O O . LEU A 1 187 ? 16.176 15.045 -23.582 1.00 88.44 187 LEU A O 1
ATOM 1485 N N . VAL A 1 188 ? 14.727 15.690 -25.176 1.00 91.44 188 VAL A N 1
ATOM 1486 C CA . VAL A 1 188 ? 13.594 15.899 -24.274 1.00 91.44 188 VAL A CA 1
ATOM 1487 C C . VAL A 1 188 ? 12.695 14.677 -24.307 1.00 91.44 188 VAL A C 1
ATOM 1489 O O . VAL A 1 188 ? 12.166 14.306 -25.354 1.00 91.44 188 VAL A O 1
ATOM 1492 N N . VAL A 1 189 ? 12.485 14.083 -23.141 1.00 91.75 189 VAL A N 1
ATOM 1493 C CA . VAL A 1 189 ? 11.578 12.958 -22.949 1.00 91.75 189 VAL A CA 1
ATOM 1494 C C . VAL A 1 189 ? 10.359 13.421 -22.171 1.00 91.75 189 VAL A C 1
ATOM 1496 O O . VAL A 1 189 ? 10.471 14.165 -21.199 1.00 91.75 189 VAL A O 1
ATOM 1499 N N . VAL A 1 190 ? 9.182 12.984 -22.611 1.00 94.19 190 VAL A N 1
ATOM 1500 C CA . VAL A 1 190 ? 7.907 13.324 -21.983 1.00 94.19 190 VAL A CA 1
ATOM 1501 C C . VAL A 1 190 ? 7.338 12.079 -21.322 1.00 94.19 190 VAL A C 1
ATOM 1503 O O . VAL A 1 190 ? 7.062 11.092 -21.999 1.00 94.19 190 VAL A O 1
ATOM 1506 N N . VAL A 1 191 ? 7.152 12.140 -20.009 1.00 94.81 191 VAL A N 1
ATOM 1507 C CA . VAL A 1 191 ? 6.592 11.066 -19.192 1.00 94.81 191 VAL A CA 1
ATOM 1508 C C . VAL A 1 191 ? 5.173 11.461 -18.780 1.00 94.81 191 VAL A C 1
ATOM 1510 O O . VAL A 1 191 ? 5.002 12.477 -18.100 1.00 94.81 191 VAL A O 1
ATOM 1513 N N . PRO A 1 192 ? 4.136 10.710 -19.181 1.00 96.31 192 PRO A N 1
ATOM 1514 C CA . PRO A 1 192 ? 2.784 10.939 -18.692 1.00 96.31 192 PRO A CA 1
ATOM 1515 C C . PRO A 1 192 ? 2.703 10.664 -17.189 1.00 96.31 192 PRO A C 1
ATOM 1517 O O . PRO A 1 192 ? 3.189 9.637 -16.712 1.00 96.31 192 PRO A O 1
ATOM 1520 N N . VAL A 1 193 ? 2.059 11.568 -16.460 1.00 95.88 193 VAL A N 1
ATOM 1521 C CA . VAL A 1 193 ? 1.817 11.468 -15.020 1.00 95.88 193 VAL A CA 1
ATOM 1522 C C . VAL A 1 193 ? 0.312 11.436 -14.799 1.00 95.88 193 VAL A C 1
ATOM 1524 O O . VAL A 1 193 ? -0.408 12.239 -15.386 1.00 95.88 193 VAL A O 1
ATOM 1527 N N . ARG A 1 194 ? -0.193 10.509 -13.984 1.00 95.69 194 ARG A N 1
ATOM 1528 C CA . ARG A 1 194 ? -1.627 10.365 -13.717 1.00 95.69 194 ARG A CA 1
ATOM 1529 C C . ARG A 1 194 ? -1.931 10.060 -12.257 1.00 95.69 194 ARG A C 1
ATOM 1531 O O . ARG A 1 194 ? -1.129 9.451 -11.550 1.00 95.69 194 ARG A O 1
ATOM 1538 N N . ILE A 1 195 ? -3.119 10.471 -11.842 1.00 94.69 195 ILE A N 1
ATOM 1539 C CA . ILE A 1 195 ? -3.683 10.242 -10.513 1.00 94.69 195 ILE A CA 1
ATOM 1540 C C . ILE A 1 195 ? -5.200 10.092 -10.638 1.00 94.69 195 ILE A C 1
ATOM 1542 O O . ILE A 1 195 ? -5.817 10.733 -11.485 1.00 94.69 195 ILE A O 1
ATOM 1546 N N . ASN A 1 196 ? -5.813 9.263 -9.799 1.00 94.50 196 ASN A N 1
ATOM 1547 C CA . ASN A 1 196 ? -7.262 9.207 -9.649 1.00 94.50 196 ASN A CA 1
ATOM 1548 C C . ASN A 1 196 ? -7.654 9.800 -8.290 1.00 94.50 196 ASN A C 1
ATOM 1550 O O . ASN A 1 196 ? -7.418 9.186 -7.251 1.00 94.50 196 ASN A O 1
ATOM 1554 N N . VAL A 1 197 ? -8.227 11.001 -8.286 1.00 91.94 197 VAL A N 1
ATOM 1555 C CA . VAL A 1 197 ? -8.638 11.664 -7.042 1.00 91.94 197 VAL A CA 1
ATOM 1556 C C . VAL A 1 197 ? -9.999 11.122 -6.625 1.00 91.94 197 VAL A C 1
ATOM 1558 O O . VAL A 1 197 ? -10.976 11.229 -7.369 1.00 91.94 197 VAL A O 1
ATOM 1561 N N . VAL A 1 198 ? -10.065 10.521 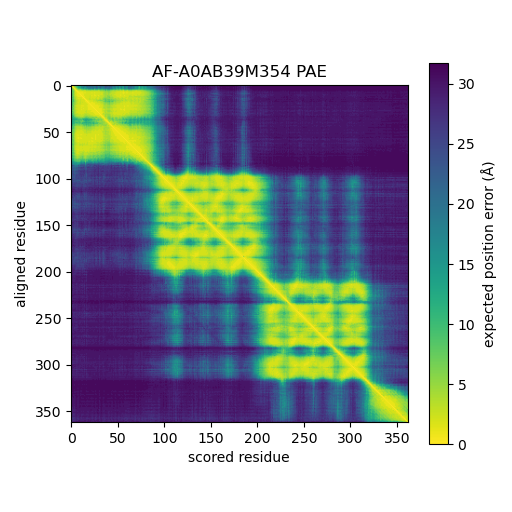-5.441 1.00 90.69 198 VAL A N 1
ATOM 1562 C CA . VAL A 1 198 ? -11.288 9.932 -4.885 1.00 90.69 198 VAL A CA 1
ATOM 1563 C C . VAL A 1 198 ? -11.738 10.698 -3.646 1.00 90.69 198 VAL A C 1
ATOM 1565 O O . VAL A 1 198 ? -10.926 11.237 -2.897 1.00 90.69 198 VAL A O 1
ATOM 1568 N N . ALA A 1 199 ? -13.053 10.755 -3.429 1.00 83.75 199 ALA A N 1
ATOM 1569 C CA . ALA A 1 199 ? -13.611 11.387 -2.240 1.00 83.75 199 ALA A CA 1
ATOM 1570 C C . ALA A 1 199 ? -13.128 10.656 -0.983 1.00 83.75 199 ALA A C 1
ATOM 1572 O O . ALA A 1 199 ? -13.145 9.422 -0.947 1.00 83.75 199 ALA A O 1
ATOM 1573 N N . ALA A 1 200 ? -12.708 11.414 0.034 1.00 79.12 200 ALA A N 1
ATOM 1574 C CA . ALA A 1 200 ? -12.323 10.849 1.319 1.00 79.12 200 ALA A CA 1
ATOM 1575 C C . ALA A 1 200 ? -13.452 9.955 1.867 1.00 79.12 200 ALA A C 1
ATOM 1577 O O . ALA A 1 200 ? -14.630 10.319 1.754 1.00 79.12 200 ALA A O 1
ATOM 1578 N N . PRO A 1 201 ? -13.128 8.784 2.447 1.00 79.00 201 PRO A N 1
ATOM 1579 C CA . PRO A 1 201 ? -14.143 7.962 3.078 1.00 79.00 201 PRO A CA 1
ATOM 1580 C C . PRO A 1 201 ? -14.808 8.772 4.199 1.00 79.00 201 PRO A C 1
ATOM 1582 O O . PRO A 1 201 ? -14.127 9.553 4.873 1.00 79.00 201 PRO A O 1
ATOM 1585 N N . PRO A 1 202 ? -16.124 8.606 4.420 1.00 80.19 202 PRO A N 1
ATOM 1586 C CA . PRO A 1 202 ? -16.792 9.288 5.516 1.00 80.19 202 PRO A CA 1
ATOM 1587 C C . PRO A 1 202 ? -16.081 8.947 6.833 1.00 80.19 202 PRO A C 1
ATOM 1589 O O . PRO A 1 202 ? -15.642 7.801 7.004 1.00 80.19 202 PRO A O 1
ATOM 1592 N N . PRO A 1 203 ? -15.947 9.913 7.761 1.00 79.88 203 PRO A N 1
ATOM 1593 C CA . PRO A 1 203 ? -15.323 9.647 9.046 1.00 79.88 203 PRO A CA 1
ATOM 1594 C C . PRO A 1 203 ? -16.034 8.467 9.721 1.00 79.88 203 PRO A C 1
ATOM 1596 O O . PRO A 1 203 ? -17.261 8.344 9.604 1.00 79.88 203 PRO A O 1
ATOM 1599 N N . PRO A 1 204 ? -15.291 7.581 10.410 1.00 81.12 204 PRO A N 1
ATOM 1600 C CA . PRO A 1 204 ? -15.912 6.480 11.123 1.00 81.12 204 PRO A CA 1
ATOM 1601 C C . PRO A 1 204 ? -16.957 7.035 12.099 1.00 81.12 204 PRO A C 1
ATOM 1603 O O . PRO A 1 204 ? -16.746 8.111 12.674 1.00 81.12 204 PRO A O 1
ATOM 1606 N N . PRO A 1 205 ? -18.084 6.329 12.301 1.00 82.00 205 PRO A N 1
ATOM 1607 C CA . PRO A 1 205 ? -19.064 6.747 13.288 1.00 82.00 205 PRO A CA 1
ATOM 1608 C C . PRO A 1 205 ? -18.374 6.908 14.650 1.00 82.00 205 PRO A C 1
ATOM 1610 O O . PRO A 1 205 ? -17.446 6.146 14.954 1.00 82.00 205 PRO A O 1
ATOM 1613 N N . PRO A 1 206 ? -18.795 7.889 15.471 1.00 80.75 206 PRO A N 1
ATOM 1614 C CA . PRO A 1 206 ? -18.217 8.083 16.792 1.00 80.75 206 PRO A CA 1
ATOM 1615 C C . PRO A 1 206 ? -18.246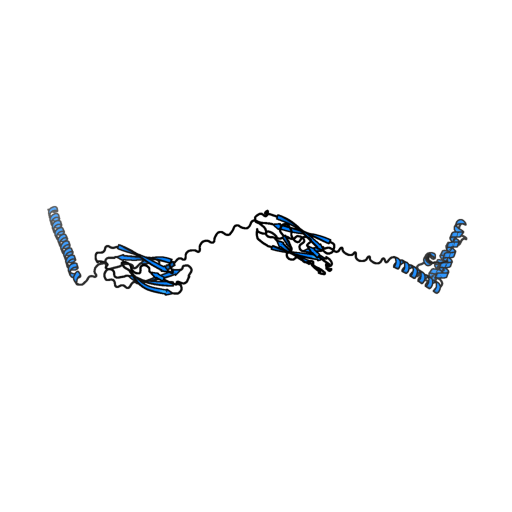 6.757 17.550 1.00 80.75 206 PRO A C 1
ATOM 1617 O O . PRO A 1 206 ? -19.263 6.056 17.547 1.00 80.75 206 PRO A O 1
ATOM 1620 N N . ALA A 1 207 ? -17.111 6.398 18.159 1.00 75.25 207 ALA A N 1
ATOM 1621 C CA . ALA A 1 207 ? -17.001 5.181 18.948 1.00 75.25 207 ALA A CA 1
ATOM 1622 C C . ALA A 1 207 ? -18.174 5.127 19.934 1.00 75.25 207 ALA A C 1
ATOM 1624 O O . ALA A 1 207 ? -18.444 6.107 20.634 1.00 75.25 207 ALA A O 1
ATOM 1625 N N . SER A 1 208 ? -18.894 4.001 19.955 1.00 68.06 208 SER A N 1
ATOM 1626 C CA . SER A 1 208 ? -19.973 3.811 20.924 1.00 68.06 208 SER A CA 1
ATOM 1627 C C . SER A 1 208 ? -19.419 4.079 22.326 1.00 68.06 208 SER A C 1
ATOM 1629 O O . SER A 1 208 ? -18.301 3.635 22.612 1.00 68.06 208 SER A O 1
ATOM 1631 N N . PRO A 1 209 ? -20.147 4.814 23.188 1.00 67.81 209 PRO A N 1
ATOM 1632 C CA . PRO A 1 209 ? -19.668 5.093 24.532 1.00 67.81 209 PRO A CA 1
ATOM 1633 C C . PRO A 1 209 ? -19.292 3.772 25.214 1.00 67.81 209 PRO A C 1
ATOM 1635 O O . PRO A 1 209 ? -19.999 2.773 25.023 1.00 67.81 209 PRO A O 1
ATOM 1638 N N . PRO A 1 210 ? -18.179 3.731 25.970 1.00 66.50 210 PRO A N 1
ATOM 1639 C CA . PRO A 1 210 ? -17.765 2.516 26.652 1.00 66.50 210 PRO A CA 1
ATOM 1640 C C . PRO A 1 210 ? -18.932 2.016 27.499 1.00 66.50 210 PRO A C 1
ATOM 1642 O O . PRO A 1 210 ? -19.538 2.787 28.247 1.00 66.50 210 PRO A O 1
ATOM 1645 N N . LYS A 1 211 ? -19.279 0.734 27.335 1.00 70.62 211 LYS A N 1
ATOM 1646 C CA . LYS A 1 211 ? -20.372 0.111 28.081 1.00 70.62 211 LYS A CA 1
ATOM 1647 C C . LYS A 1 211 ? -20.157 0.394 29.578 1.00 70.62 211 LYS A C 1
ATOM 1649 O O . LYS A 1 211 ? -19.055 0.138 30.069 1.00 70.62 211 LYS A O 1
ATOM 1654 N N . PRO A 1 212 ? -21.157 0.933 30.299 1.00 74.25 212 PRO A N 1
ATOM 1655 C CA . PRO A 1 212 ? -21.006 1.190 31.723 1.00 74.25 212 PRO A CA 1
ATOM 1656 C C . PRO A 1 212 ? -20.702 -0.126 32.440 1.00 74.25 212 PRO A C 1
ATOM 1658 O O . PRO A 1 212 ? -21.368 -1.135 32.193 1.00 74.25 212 PRO A O 1
ATOM 1661 N N . ARG A 1 213 ? -19.680 -0.108 33.302 1.00 83.31 213 ARG A N 1
ATOM 1662 C CA . ARG A 1 213 ? -19.299 -1.261 34.128 1.00 83.31 213 ARG A CA 1
ATOM 1663 C C . ARG A 1 213 ? -20.497 -1.706 34.955 1.00 83.31 213 ARG A C 1
ATOM 1665 O O . ARG A 1 213 ? -21.115 -0.876 35.624 1.00 83.31 213 ARG A O 1
ATOM 1672 N N . ALA A 1 214 ? -20.810 -2.995 34.927 1.00 88.69 214 ALA A N 1
ATOM 1673 C CA . ALA A 1 214 ? -21.918 -3.559 35.687 1.00 88.69 214 ALA A CA 1
ATOM 1674 C C . ALA A 1 214 ? -21.388 -4.395 36.855 1.00 88.69 214 ALA A C 1
ATOM 1676 O O . ALA A 1 214 ? -20.359 -5.061 36.737 1.00 88.69 214 ALA A O 1
ATOM 1677 N N . ILE A 1 215 ? -22.096 -4.391 37.987 1.00 91.69 215 ILE A N 1
ATOM 1678 C CA . ILE A 1 215 ? -21.759 -5.267 39.113 1.00 91.69 215 ILE A CA 1
ATOM 1679 C C . ILE A 1 215 ? -22.525 -6.585 38.953 1.00 91.69 215 ILE A C 1
ATOM 1681 O O . ILE A 1 215 ? -23.751 -6.629 38.834 1.00 91.69 215 ILE A O 1
ATOM 1685 N N . VAL A 1 216 ? -21.791 -7.690 38.983 1.00 93.00 216 VAL A N 1
ATOM 1686 C CA . VAL A 1 216 ? -22.330 -9.044 39.055 1.00 93.00 216 VAL A CA 1
ATOM 1687 C C . VAL A 1 216 ? -22.391 -9.456 40.522 1.00 93.00 216 VAL A C 1
ATOM 1689 O O . VAL A 1 216 ? -21.375 -9.456 41.215 1.00 93.00 216 VAL A O 1
ATOM 1692 N N . LEU A 1 217 ? -23.591 -9.815 40.980 1.00 93.19 217 LEU A N 1
ATOM 1693 C CA . LEU A 1 217 ? -23.880 -10.214 42.358 1.00 93.19 217 LEU A CA 1
ATOM 1694 C C . LEU A 1 217 ? -24.171 -11.715 42.437 1.00 93.19 217 LEU A C 1
ATOM 1696 O O . LEU A 1 217 ? -24.954 -12.237 41.639 1.00 93.19 217 LEU A O 1
ATOM 1700 N N . ASN A 1 218 ? -23.600 -12.393 43.428 1.00 92.62 218 ASN A N 1
ATOM 1701 C CA . ASN A 1 218 ? -23.838 -13.804 43.693 1.00 92.62 218 ASN A CA 1
ATOM 1702 C C . ASN A 1 218 ? -24.011 -14.063 45.205 1.00 92.62 218 ASN A C 1
ATOM 1704 O O . ASN A 1 218 ? -23.019 -14.012 45.930 1.00 92.62 218 ASN A O 1
ATOM 1708 N N . PRO A 1 219 ? -25.230 -14.352 45.698 1.00 89.81 219 PRO A N 1
ATOM 1709 C CA . PRO A 1 219 ? -26.504 -14.391 44.973 1.00 89.81 219 PRO A CA 1
ATOM 1710 C C . PRO A 1 219 ? -27.121 -12.990 44.757 1.00 89.81 219 PRO A C 1
ATOM 1712 O O . PRO A 1 219 ? -26.930 -12.078 45.556 1.00 89.81 219 PRO A O 1
ATOM 1715 N N . ARG A 1 220 ? -27.940 -12.823 43.703 1.00 89.50 220 ARG A N 1
ATOM 1716 C CA . ARG A 1 220 ? -28.754 -11.602 43.460 1.00 89.50 220 ARG A CA 1
ATOM 1717 C C . ARG A 1 220 ? -30.011 -11.503 44.334 1.00 89.50 220 ARG A C 1
ATOM 1719 O O . ARG A 1 220 ? -30.590 -10.425 44.478 1.00 89.50 220 ARG A O 1
ATOM 1726 N N . ARG A 1 221 ? -30.464 -12.632 44.879 1.00 90.00 221 ARG A N 1
ATOM 1727 C CA . ARG A 1 221 ? -31.614 -12.731 45.784 1.00 90.00 221 ARG A CA 1
ATOM 1728 C C . ARG A 1 221 ? -31.249 -13.638 46.947 1.00 90.00 221 ARG A C 1
ATOM 1730 O O . ARG A 1 221 ? -30.794 -14.756 46.729 1.00 90.00 221 ARG A O 1
ATOM 1737 N N . ILE A 1 222 ? -31.470 -13.158 48.158 1.00 88.75 222 ILE A N 1
ATOM 1738 C CA . ILE A 1 222 ? -31.250 -13.888 49.398 1.00 88.75 222 ILE A CA 1
ATOM 1739 C C . ILE A 1 222 ? -32.612 -14.267 49.954 1.00 88.75 222 ILE A C 1
ATOM 1741 O O . ILE A 1 222 ? -33.453 -13.397 50.168 1.00 88.75 222 ILE A O 1
ATOM 1745 N N . ASN A 1 223 ? -32.821 -15.553 50.211 1.00 87.56 223 ASN A N 1
ATOM 1746 C CA . ASN A 1 223 ? -34.008 -16.034 50.898 1.00 87.56 223 ASN A CA 1
ATOM 1747 C C . ASN A 1 223 ? -33.596 -16.675 52.222 1.00 87.56 223 ASN A C 1
ATOM 1749 O O . ASN A 1 223 ? -32.963 -17.724 52.227 1.00 87.56 223 ASN A O 1
ATOM 1753 N N . PHE A 1 224 ? -33.966 -16.021 53.317 1.00 82.69 224 PHE A N 1
ATOM 1754 C CA . PHE A 1 224 ? -33.723 -16.458 54.691 1.00 82.69 224 PHE A CA 1
ATOM 1755 C C . PHE A 1 224 ? -34.808 -17.411 55.220 1.00 82.69 224 PHE A C 1
ATOM 1757 O O . PHE A 1 224 ? -34.859 -17.717 56.406 1.00 82.69 224 PHE A O 1
ATOM 1764 N N . GLY A 1 225 ? -35.737 -17.839 54.361 1.00 82.50 225 GLY A N 1
ATOM 1765 C CA . GLY A 1 225 ? -36.793 -18.764 54.741 1.00 82.50 225 GLY A CA 1
ATOM 1766 C C . GLY A 1 225 ? -37.729 -18.175 55.795 1.00 82.50 225 GLY A C 1
ATOM 1767 O O . GLY A 1 225 ? -38.123 -17.008 55.725 1.00 82.50 225 GLY A O 1
ATOM 1768 N N . SER A 1 226 ? -38.138 -19.015 56.740 1.00 79.00 226 SER A N 1
ATOM 1769 C CA . SER A 1 226 ? -39.147 -18.684 57.741 1.00 79.00 226 SER A CA 1
ATOM 1770 C C . SER A 1 226 ? -38.526 -18.133 59.029 1.00 79.00 226 SER A C 1
ATOM 1772 O O . SER A 1 226 ? -37.603 -18.709 59.591 1.00 79.00 226 SER A O 1
ATOM 1774 N N . LEU A 1 227 ? -39.079 -17.024 59.515 1.00 74.81 227 LEU A N 1
ATOM 1775 C CA . LEU A 1 227 ? -38.744 -16.359 60.768 1.00 74.81 227 LEU A CA 1
ATOM 1776 C C . LEU A 1 227 ? -39.819 -16.677 61.811 1.00 74.81 227 LEU A C 1
ATOM 1778 O O . LEU A 1 227 ? -41.011 -16.475 61.558 1.00 74.81 227 LEU A O 1
ATOM 1782 N N . TRP A 1 228 ? -39.400 -17.122 62.997 1.00 70.94 228 TRP A N 1
ATOM 1783 C CA . TRP A 1 228 ? -40.285 -17.366 64.140 1.00 70.94 228 TRP A CA 1
ATOM 1784 C C . TRP A 1 228 ? -39.736 -16.768 65.447 1.00 70.94 228 TRP A C 1
ATOM 1786 O O . TRP A 1 228 ? -38.515 -16.634 65.615 1.00 70.94 228 TRP A O 1
ATOM 1796 N N . PRO A 1 229 ? -40.620 -16.436 66.409 1.00 64.44 229 PRO A N 1
ATOM 1797 C CA . PRO A 1 229 ? -40.214 -15.923 67.713 1.00 64.44 229 PRO A CA 1
ATOM 1798 C C . PRO A 1 229 ? -39.241 -16.874 68.426 1.00 64.44 229 PRO A C 1
ATOM 1800 O O . PRO A 1 229 ? -39.455 -18.083 68.488 1.00 64.44 229 PRO A O 1
ATOM 1803 N N . GLY A 1 230 ? -38.148 -16.332 68.968 1.00 62.28 230 GLY A N 1
ATOM 1804 C CA . GLY A 1 230 ? -37.163 -17.102 69.736 1.00 62.28 230 GLY A CA 1
ATOM 1805 C C . GLY A 1 230 ? -36.065 -17.802 68.921 1.00 62.28 230 GLY A C 1
ATOM 1806 O O . GLY A 1 230 ? -35.122 -18.310 69.533 1.00 62.28 230 GLY A O 1
ATOM 1807 N N . MET A 1 231 ? -36.090 -17.762 67.581 1.00 65.62 231 MET A N 1
ATOM 1808 C CA . MET A 1 231 ? -35.007 -18.288 66.730 1.00 65.62 231 MET A CA 1
ATOM 1809 C C . MET A 1 231 ? -33.645 -17.682 67.127 1.00 65.62 231 MET A C 1
ATOM 1811 O O . MET A 1 231 ? -33.544 -16.480 67.396 1.00 65.62 231 MET A O 1
ATOM 1815 N N . LYS A 1 232 ? -32.593 -18.506 67.237 1.00 62.09 232 LYS A N 1
ATOM 1816 C CA . LYS A 1 232 ? -31.210 -18.024 67.424 1.00 62.09 232 LYS A CA 1
ATOM 1817 C C . LYS A 1 232 ? -30.674 -17.586 66.056 1.00 62.09 232 LYS A C 1
ATOM 1819 O O . LYS A 1 232 ? -30.847 -18.320 65.089 1.00 62.09 232 LYS A O 1
ATOM 1824 N N . SER A 1 233 ? -30.048 -16.410 65.963 1.00 61.16 233 SER A N 1
ATOM 1825 C CA . SER A 1 233 ? -29.497 -15.909 64.697 1.00 61.16 233 SER A CA 1
ATOM 1826 C C . SER A 1 233 ? -28.312 -16.773 64.262 1.00 61.16 233 SER A C 1
ATOM 1828 O O . SER A 1 233 ? -27.209 -16.652 64.791 1.00 61.16 233 SER A O 1
ATOM 1830 N N . GLN A 1 234 ? -28.538 -17.686 63.320 1.00 59.56 234 GLN A N 1
ATOM 1831 C CA . GLN A 1 234 ? -27.461 -18.512 62.765 1.00 59.56 234 GLN A CA 1
ATOM 1832 C C . GLN A 1 234 ? -27.364 -18.451 61.244 1.00 59.56 234 GLN A C 1
ATOM 1834 O O . GLN A 1 234 ? -26.265 -18.633 60.726 1.00 59.56 234 GLN A O 1
ATOM 1839 N N . GLU A 1 235 ? -28.437 -18.111 60.530 1.00 70.19 235 GLU A N 1
ATOM 1840 C CA . GLU A 1 235 ? -28.374 -18.022 59.073 1.00 70.19 235 GLU A CA 1
ATOM 1841 C C . GLU A 1 235 ? -27.629 -16.763 58.617 1.00 70.19 235 GLU A C 1
ATOM 1843 O O . GLU A 1 235 ? -27.976 -15.624 58.955 1.00 70.19 235 GLU A O 1
ATOM 1848 N N . GLN A 1 236 ? -26.556 -17.007 57.868 1.00 85.31 236 GLN A N 1
ATOM 1849 C CA . GLN A 1 236 ? -25.708 -16.013 57.229 1.00 85.31 236 GLN A CA 1
ATOM 1850 C C . GLN A 1 236 ? -25.601 -16.372 55.758 1.00 85.31 236 GLN A C 1
ATOM 1852 O O . GLN A 1 236 ? -25.397 -17.536 55.417 1.00 85.31 236 GLN A O 1
ATOM 1857 N N . VAL A 1 237 ? -25.703 -15.369 54.898 1.00 87.75 237 VAL A N 1
ATOM 1858 C CA . VAL A 1 237 ? -25.508 -15.525 53.462 1.00 87.75 237 VAL A CA 1
ATOM 1859 C C . VAL A 1 237 ? -24.368 -14.617 53.040 1.00 87.75 237 VAL A C 1
ATOM 1861 O O . VAL A 1 237 ? -24.339 -13.433 53.379 1.00 87.75 237 VAL A O 1
ATOM 1864 N N . VAL A 1 238 ? -23.404 -15.197 52.332 1.00 92.25 238 VAL A N 1
ATOM 1865 C CA . VAL A 1 238 ? -22.298 -14.454 51.733 1.00 92.25 238 VAL A CA 1
ATOM 1866 C C . VAL A 1 238 ? -22.755 -13.974 50.365 1.00 92.25 238 VAL A C 1
ATOM 1868 O O . VAL A 1 238 ? -23.158 -14.779 49.529 1.00 92.25 238 VAL A O 1
ATOM 1871 N N . VAL A 1 239 ? -22.694 -12.666 50.150 1.00 93.00 239 VAL A N 1
ATOM 1872 C CA . VAL A 1 239 ? -22.901 -12.042 48.849 1.00 93.00 239 VAL A CA 1
ATOM 1873 C C . VAL A 1 239 ? -21.550 -11.650 48.283 1.00 93.00 239 VAL A C 1
ATOM 1875 O O . VAL A 1 239 ? -20.847 -10.820 48.858 1.00 93.00 239 VAL A O 1
ATOM 1878 N N . GLU A 1 240 ? -21.201 -12.234 47.145 1.00 94.50 240 GLU A N 1
ATOM 1879 C CA . GLU A 1 240 ? -20.043 -11.845 46.352 1.00 94.50 240 GLU A CA 1
ATOM 1880 C C . GLU A 1 240 ? -20.461 -10.814 45.297 1.00 94.50 240 GLU A C 1
ATOM 1882 O O . GLU A 1 240 ? -21.458 -10.991 44.597 1.00 94.50 240 GLU A O 1
ATOM 1887 N N . ALA A 1 241 ? -19.699 -9.732 45.181 1.00 93.94 241 ALA A N 1
ATOM 1888 C CA . ALA A 1 241 ? -19.897 -8.658 44.220 1.00 93.94 241 ALA A CA 1
ATOM 1889 C C . ALA A 1 241 ? -18.595 -8.425 43.444 1.00 93.94 241 ALA A C 1
ATOM 1891 O O . ALA A 1 241 ? -17.534 -8.262 44.048 1.00 93.94 241 ALA A O 1
ATOM 1892 N N . ARG A 1 242 ? -18.672 -8.399 42.114 1.00 94.00 242 ARG A N 1
ATOM 1893 C CA . ARG A 1 242 ? -17.530 -8.169 41.210 1.00 94.00 242 ARG A CA 1
ATOM 1894 C C . ARG A 1 242 ? -17.953 -7.355 39.996 1.00 94.00 242 ARG A C 1
ATOM 1896 O O . ARG A 1 242 ? -19.132 -7.374 39.650 1.00 94.00 242 ARG A O 1
ATOM 1903 N N . PHE A 1 243 ? -17.023 -6.681 39.327 1.00 93.50 243 PHE A N 1
ATOM 1904 C CA . PHE A 1 243 ? -17.318 -6.073 38.027 1.00 93.50 243 PHE A CA 1
ATOM 1905 C C . PHE A 1 243 ? -17.412 -7.138 36.925 1.00 93.50 243 PHE A C 1
ATOM 1907 O O . PHE A 1 243 ? -16.727 -8.161 36.979 1.00 93.50 243 PHE A O 1
ATOM 1914 N N . ASP A 1 244 ? -18.271 -6.913 35.930 1.00 90.81 244 ASP A N 1
ATOM 1915 C CA . ASP A 1 244 ? -18.453 -7.813 34.783 1.00 90.81 244 ASP A CA 1
ATOM 1916 C C . ASP A 1 244 ? -17.203 -7.927 33.897 1.00 90.81 244 ASP A C 1
ATOM 1918 O O . ASP A 1 244 ? -16.971 -8.976 33.299 1.00 90.81 244 ASP A O 1
ATOM 1922 N N . ASP A 1 245 ? -16.374 -6.882 33.873 1.00 87.62 245 ASP A N 1
ATOM 1923 C CA . ASP A 1 245 ? -15.091 -6.819 33.167 1.00 87.62 245 ASP A CA 1
ATOM 1924 C C . ASP A 1 245 ? -13.900 -7.404 33.960 1.00 87.62 245 ASP A C 1
ATOM 1926 O O . ASP A 1 245 ? -12.778 -7.423 33.453 1.00 87.62 245 ASP A O 1
ATOM 1930 N N . GLY A 1 246 ? -14.115 -7.875 35.198 1.00 86.56 246 GLY A N 1
ATOM 1931 C CA . GLY A 1 246 ? -13.052 -8.381 36.077 1.00 86.56 246 GLY A CA 1
ATOM 1932 C C . GLY A 1 246 ? -12.079 -7.304 36.572 1.00 86.56 246 GLY A C 1
ATOM 1933 O O . GLY A 1 246 ? -10.995 -7.627 37.066 1.00 86.56 246 GLY A O 1
ATOM 1934 N N . SER A 1 247 ? -12.430 -6.022 36.422 1.00 88.69 247 SER A N 1
ATOM 1935 C CA . SER A 1 247 ? -11.604 -4.915 36.898 1.00 88.69 247 SER A CA 1
ATOM 1936 C C . SER A 1 247 ? -11.434 -4.941 38.422 1.00 88.69 247 SER A C 1
ATOM 1938 O O . SER A 1 247 ? -12.302 -5.434 39.151 1.00 88.69 247 SER A O 1
ATOM 1940 N N . PRO A 1 248 ? -10.295 -4.434 38.935 1.00 91.19 248 PRO A N 1
ATOM 1941 C CA . PRO A 1 248 ? -10.040 -4.467 40.359 1.00 91.19 248 PRO A CA 1
ATOM 1942 C C . PRO A 1 248 ? -10.936 -3.486 41.113 1.00 91.19 248 PRO A C 1
ATOM 1944 O O . PRO A 1 248 ? -11.158 -2.364 40.657 1.00 91.19 248 PRO A O 1
ATOM 1947 N N . ILE A 1 249 ? -11.382 -3.894 42.297 1.00 91.62 249 ILE A N 1
ATOM 1948 C CA . ILE A 1 249 ? -12.241 -3.100 43.176 1.00 91.62 249 ILE A CA 1
ATOM 1949 C C . ILE A 1 249 ? -11.355 -2.284 44.119 1.00 91.62 249 ILE A C 1
ATOM 1951 O O . ILE A 1 249 ? -10.534 -2.853 44.840 1.00 91.62 249 ILE A O 1
ATOM 1955 N N . ARG A 1 250 ? -11.515 -0.955 44.146 1.00 90.12 250 ARG A N 1
ATOM 1956 C CA . ARG A 1 250 ? -10.762 -0.085 45.076 1.00 90.12 250 ARG A CA 1
ATOM 1957 C C . ARG A 1 250 ? -11.513 0.148 46.382 1.00 90.12 250 ARG A C 1
ATOM 1959 O O . ARG A 1 250 ? -10.901 0.193 47.446 1.00 90.12 250 ARG A O 1
ATOM 1966 N N . ALA A 1 251 ? -12.829 0.288 46.303 1.00 90.31 251 ALA A N 1
ATOM 1967 C CA . ALA A 1 251 ? -13.719 0.537 47.420 1.00 90.31 251 ALA A CA 1
ATOM 1968 C C . ALA A 1 251 ? -15.026 -0.240 47.240 1.00 90.31 251 ALA A C 1
ATOM 1970 O O . ALA A 1 251 ? -15.676 -0.174 46.197 1.00 90.31 251 ALA A O 1
ATOM 1971 N N . ALA A 1 252 ? -15.441 -0.937 48.296 1.00 92.31 252 ALA A N 1
ATOM 1972 C CA . ALA A 1 252 ? -16.718 -1.630 48.346 1.00 92.31 252 ALA A CA 1
ATOM 1973 C C . ALA A 1 252 ? -17.428 -1.313 49.661 1.00 92.31 252 ALA A C 1
ATOM 1975 O O . ALA A 1 252 ? -16.813 -1.364 50.728 1.00 92.31 252 ALA A O 1
ATOM 1976 N N . ARG A 1 253 ? -18.722 -1.000 49.601 1.00 93.06 253 ARG A N 1
ATOM 1977 C CA . ARG A 1 253 ? -19.539 -0.759 50.797 1.00 93.06 253 ARG A CA 1
ATOM 1978 C C . ARG A 1 253 ? -21.000 -1.104 50.562 1.00 93.06 253 ARG A C 1
ATOM 1980 O O . ARG A 1 253 ? -21.494 -0.997 49.443 1.00 93.06 253 ARG A O 1
ATOM 1987 N N . VAL A 1 254 ? -21.700 -1.446 51.637 1.00 93.00 254 VAL A N 1
ATOM 1988 C CA . VAL A 1 254 ? -23.164 -1.524 51.641 1.00 93.00 254 VAL A CA 1
ATOM 1989 C C . VAL A 1 254 ? -23.704 -0.164 52.077 1.00 93.00 254 VAL A C 1
ATOM 1991 O O . VAL A 1 254 ? -23.294 0.343 53.119 1.00 93.00 254 VAL A O 1
ATOM 1994 N N . LEU A 1 255 ? -24.574 0.450 51.273 1.00 91.81 255 LEU A N 1
ATOM 1995 C CA . LEU A 1 255 ? -25.099 1.797 51.543 1.00 91.81 255 LEU A CA 1
ATOM 1996 C C . LEU A 1 255 ? -26.138 1.798 52.668 1.00 91.81 255 LEU A C 1
ATOM 1998 O O . LEU A 1 255 ? -26.216 2.750 53.439 1.00 91.81 255 LEU A O 1
ATOM 2002 N N . ASN A 1 256 ? -26.898 0.713 52.792 1.00 91.00 256 ASN A N 1
ATOM 2003 C CA . ASN A 1 256 ? -27.853 0.470 53.863 1.00 91.00 256 ASN A CA 1
ATOM 2004 C C . ASN A 1 256 ? -27.436 -0.788 54.648 1.00 91.00 256 ASN A C 1
ATOM 2006 O O . ASN A 1 256 ? -27.840 -1.895 54.316 1.00 91.00 256 ASN A O 1
ATOM 2010 N N . PRO A 1 257 ? -26.574 -0.664 55.670 1.00 86.06 257 PRO A N 1
ATOM 2011 C CA . PRO A 1 257 ? -25.970 -1.823 56.331 1.00 86.06 257 PRO A CA 1
ATOM 2012 C C . PRO A 1 257 ? -26.928 -2.600 57.252 1.00 86.06 257 PRO A C 1
ATOM 2014 O O . PRO A 1 257 ? -26.553 -3.659 57.754 1.00 86.06 257 PRO A O 1
ATOM 2017 N N . ALA A 1 258 ? -28.144 -2.106 57.486 1.00 86.00 258 ALA A N 1
ATOM 2018 C CA . ALA A 1 258 ? -29.171 -2.787 58.264 1.00 86.00 258 ALA A CA 1
ATOM 2019 C C . ALA A 1 258 ? -30.570 -2.498 57.709 1.00 86.00 258 ALA A C 1
ATOM 2021 O O . ALA A 1 258 ? -30.826 -1.420 57.168 1.00 86.00 258 ALA A O 1
ATOM 2022 N N . GLY A 1 259 ? -31.457 -3.472 57.880 1.00 84.38 259 GLY A N 1
ATOM 2023 C CA . GLY A 1 259 ? -32.877 -3.408 57.562 1.00 84.38 259 GLY A CA 1
ATOM 2024 C C . GLY A 1 259 ? -33.735 -3.830 58.755 1.00 84.38 259 GLY A C 1
ATOM 2025 O O . GLY A 1 259 ? -33.239 -3.963 59.875 1.00 84.38 259 GLY A O 1
ATOM 2026 N N . SER A 1 260 ? -35.027 -4.079 58.540 1.00 80.50 260 SER A N 1
ATOM 2027 C CA . SER A 1 260 ? -35.953 -4.384 59.648 1.00 80.50 260 SER A CA 1
ATOM 2028 C C . SER A 1 260 ? -35.729 -5.776 60.253 1.00 80.50 260 SER A C 1
ATOM 2030 O O . SER A 1 260 ? -36.146 -6.038 61.381 1.00 80.50 260 SER A O 1
ATOM 2032 N N . PHE A 1 261 ? -35.094 -6.689 59.510 1.00 79.50 261 PHE A N 1
ATOM 2033 C CA . PHE A 1 261 ? -34.888 -8.087 59.918 1.00 79.50 261 PHE A CA 1
ATOM 2034 C C . PHE A 1 261 ? -33.505 -8.651 59.553 1.00 79.50 261 PHE A C 1
ATOM 2036 O O . PHE A 1 261 ? -33.253 -9.842 59.733 1.00 79.50 261 PHE A O 1
ATOM 2043 N N . TRP A 1 262 ? -32.586 -7.827 59.049 1.00 86.88 262 TRP A N 1
ATOM 2044 C CA . TRP A 1 262 ? -31.246 -8.245 58.628 1.00 86.88 262 TRP A CA 1
ATOM 2045 C C . TRP A 1 262 ? -30.223 -7.134 58.875 1.00 86.88 262 TRP A C 1
ATOM 2047 O O . TRP A 1 262 ? -30.570 -5.960 58.956 1.00 86.88 262 TRP A O 1
ATOM 2057 N N . HIS A 1 263 ? -28.953 -7.511 58.986 1.00 90.00 263 HIS A N 1
ATOM 2058 C CA . HIS A 1 263 ? -27.821 -6.587 59.056 1.00 90.00 263 HIS A CA 1
ATOM 2059 C C . HIS A 1 263 ? -26.585 -7.193 58.390 1.00 90.00 263 HIS A C 1
ATOM 2061 O O . HIS A 1 263 ? -26.449 -8.415 58.276 1.00 90.00 263 HIS A O 1
ATOM 2067 N N . VAL A 1 264 ? -25.669 -6.333 57.957 1.00 90.06 264 VAL A N 1
ATOM 2068 C CA . VAL A 1 264 ? -24.352 -6.721 57.451 1.00 90.06 264 VAL A CA 1
ATOM 2069 C C . VAL A 1 264 ? -23.423 -6.964 58.640 1.00 90.06 264 VAL A C 1
ATOM 2071 O O . VAL A 1 264 ? -23.250 -6.100 59.494 1.00 90.06 264 VAL A O 1
ATOM 2074 N N . VAL A 1 265 ? -22.828 -8.153 58.701 1.00 88.50 265 VAL A N 1
ATOM 2075 C CA . VAL A 1 265 ? -21.905 -8.574 59.768 1.00 88.50 265 VAL A CA 1
ATOM 2076 C C . VAL A 1 265 ? -20.479 -8.155 59.449 1.00 88.50 265 VAL A C 1
ATOM 2078 O O . VAL A 1 265 ? -19.756 -7.675 60.317 1.00 88.50 265 VAL A O 1
ATOM 2081 N N . SER A 1 266 ? -20.059 -8.379 58.208 1.00 88.06 266 SER A N 1
ATOM 2082 C CA . SER A 1 266 ? -18.714 -8.061 57.750 1.00 88.06 266 SER A CA 1
ATOM 2083 C C . SER A 1 266 ? -18.692 -7.830 56.245 1.00 88.06 266 SER A C 1
ATOM 2085 O O . SER A 1 266 ? -19.536 -8.334 55.500 1.00 88.06 266 SER A O 1
ATOM 2087 N N . GLY A 1 267 ? -17.707 -7.051 55.810 1.00 88.88 267 GLY A N 1
ATOM 2088 C CA . GLY A 1 267 ? -17.360 -6.854 54.411 1.00 88.88 267 GLY A CA 1
ATOM 2089 C C . GLY A 1 267 ? -15.855 -7.024 54.240 1.00 88.88 267 GLY A C 1
ATOM 2090 O O . GLY A 1 267 ? -15.086 -6.520 55.055 1.00 88.88 267 GLY A O 1
ATOM 2091 N N . SER A 1 268 ? -15.429 -7.733 53.201 1.00 90.12 268 SER A N 1
ATOM 2092 C CA . SER A 1 268 ? -14.018 -7.865 52.826 1.00 90.12 268 SER A CA 1
ATOM 2093 C C . SER A 1 268 ? -13.857 -7.642 51.332 1.00 90.12 268 SER A C 1
ATOM 2095 O O . SER A 1 268 ? -14.679 -8.127 50.558 1.00 90.12 268 SER A O 1
ATOM 2097 N N . VAL A 1 269 ? -12.793 -6.959 50.923 1.00 90.94 269 VAL A N 1
ATOM 2098 C CA . VAL A 1 269 ? -12.501 -6.685 49.512 1.00 90.94 269 VAL A CA 1
ATOM 2099 C C . VAL A 1 269 ? -11.203 -7.385 49.138 1.00 90.94 269 VAL A C 1
ATOM 2101 O O . VAL A 1 269 ? -10.154 -7.104 49.711 1.00 90.94 269 VAL A O 1
ATOM 2104 N N . ALA A 1 270 ? -11.292 -8.324 48.201 1.00 88.75 270 ALA A N 1
ATOM 2105 C CA . ALA A 1 270 ? -10.155 -8.862 47.470 1.00 88.75 270 ALA A CA 1
ATOM 2106 C C . ALA A 1 270 ? -9.963 -8.066 46.170 1.00 88.75 270 ALA A C 1
ATOM 2108 O O . ALA A 1 270 ? -10.781 -7.213 45.830 1.00 88.75 270 ALA A O 1
ATOM 2109 N N . ARG A 1 271 ? -8.887 -8.353 45.428 1.00 87.88 271 ARG A N 1
ATOM 2110 C CA . ARG A 1 271 ? -8.488 -7.585 44.237 1.00 87.88 271 ARG A CA 1
ATOM 2111 C C . ARG A 1 271 ? -9.636 -7.347 43.252 1.00 87.88 271 ARG A C 1
ATOM 2113 O O . ARG A 1 271 ? -9.750 -6.236 42.766 1.00 87.88 271 ARG A O 1
ATOM 2120 N N . ASP A 1 272 ? -10.457 -8.353 42.975 1.00 91.81 272 ASP A N 1
ATOM 2121 C CA . ASP A 1 272 ? -11.528 -8.344 41.966 1.00 91.81 272 ASP A CA 1
ATOM 2122 C C . ASP A 1 272 ? -12.917 -8.699 42.532 1.00 91.81 272 ASP A C 1
ATOM 2124 O O . ASP A 1 272 ? -13.908 -8.703 41.803 1.00 91.81 272 ASP A O 1
ATOM 2128 N N . THR A 1 273 ? -12.999 -9.011 43.828 1.00 93.69 273 THR A N 1
ATOM 2129 C CA . THR A 1 273 ? -14.203 -9.563 44.455 1.00 93.69 273 THR A CA 1
ATOM 2130 C C . THR A 1 273 ? -14.407 -8.962 45.840 1.00 93.69 273 THR A C 1
ATOM 2132 O O . THR A 1 273 ? -13.560 -9.098 46.722 1.00 93.69 273 THR A O 1
ATOM 2135 N N . ALA A 1 274 ? -15.561 -8.341 46.066 1.00 94.25 274 ALA A N 1
ATOM 2136 C CA . ALA A 1 274 ? -16.019 -7.928 47.384 1.00 94.25 274 ALA A CA 1
ATOM 2137 C C . ALA A 1 274 ? -16.973 -8.981 47.954 1.00 94.25 274 ALA A C 1
ATOM 2139 O O . ALA A 1 274 ? -17.865 -9.460 47.260 1.00 94.25 274 ALA A O 1
ATOM 2140 N N . ARG A 1 275 ? -16.800 -9.345 49.223 1.00 94.81 275 ARG A N 1
ATOM 2141 C CA . ARG A 1 275 ? -17.661 -10.289 49.942 1.00 94.81 275 ARG A CA 1
ATOM 2142 C C . ARG A 1 275 ? -18.335 -9.589 51.104 1.00 94.81 275 ARG A C 1
ATOM 2144 O O . ARG A 1 275 ? -17.650 -8.991 51.929 1.00 94.81 275 ARG A O 1
ATOM 2151 N N . PHE A 1 276 ? -19.651 -9.716 51.192 1.00 93.25 276 PHE A N 1
ATOM 2152 C CA . PHE A 1 276 ? -20.465 -9.176 52.275 1.00 93.25 276 PHE A CA 1
ATOM 2153 C C . PHE A 1 276 ? -21.213 -10.307 52.968 1.00 93.25 276 PHE A C 1
ATOM 2155 O O . PHE A 1 276 ? -21.914 -11.079 52.321 1.00 93.25 276 PHE A O 1
ATOM 2162 N N . VAL A 1 277 ? -21.077 -10.410 54.286 1.00 91.75 277 VAL A N 1
ATOM 2163 C CA . VAL A 1 277 ? -21.800 -11.397 55.091 1.00 91.75 277 VAL A CA 1
ATOM 2164 C C . VAL A 1 277 ? -23.056 -10.738 55.640 1.00 91.75 277 VAL A C 1
ATOM 2166 O O . VAL A 1 277 ? -22.971 -9.841 56.478 1.00 91.75 277 VAL A O 1
ATOM 2169 N N . ILE A 1 278 ? -24.222 -11.183 55.180 1.00 90.44 278 ILE A N 1
ATOM 2170 C CA . ILE A 1 278 ? -25.525 -10.669 55.611 1.00 90.44 278 ILE A CA 1
ATOM 2171 C C . ILE A 1 278 ? -26.163 -11.691 56.540 1.00 90.44 278 ILE A C 1
ATOM 2173 O O . ILE A 1 278 ? -26.251 -12.875 56.214 1.00 90.44 278 ILE A O 1
ATOM 2177 N N . ARG A 1 279 ? -26.608 -11.236 57.710 1.00 88.25 279 ARG A N 1
ATOM 2178 C CA . ARG A 1 279 ? -27.201 -12.077 58.750 1.00 88.25 279 ARG A CA 1
ATOM 2179 C C . ARG A 1 279 ? -28.592 -11.585 59.102 1.00 88.25 279 ARG A C 1
ATOM 2181 O O . ARG A 1 279 ? -28.842 -10.383 59.167 1.00 88.25 279 ARG A O 1
ATOM 2188 N N . ILE A 1 280 ? -29.468 -12.525 59.430 1.00 83.06 280 ILE A N 1
ATOM 2189 C CA . ILE A 1 280 ? -30.768 -12.219 60.029 1.00 83.06 280 ILE A CA 1
ATOM 2190 C C . ILE A 1 280 ? -30.559 -11.545 61.393 1.00 83.06 280 ILE A C 1
ATOM 2192 O O . ILE A 1 280 ? -29.846 -12.058 62.264 1.00 83.06 280 ILE A O 1
ATOM 2196 N N . GLN A 1 281 ? -31.194 -10.393 61.595 1.00 73.69 281 GLN A N 1
ATOM 2197 C CA . GLN A 1 281 ? -31.237 -9.706 62.879 1.00 73.69 281 GLN A CA 1
ATOM 2198 C C . GLN A 1 281 ? -32.486 -10.126 63.655 1.00 73.69 281 GLN A C 1
ATOM 2200 O O . GLN A 1 281 ? -33.579 -10.249 63.107 1.00 73.69 281 GLN A O 1
ATOM 2205 N N . ARG A 1 282 ? -32.325 -10.312 64.966 1.00 63.31 282 ARG A N 1
ATOM 2206 C CA . ARG A 1 282 ? -33.421 -10.539 65.913 1.00 63.31 282 ARG A CA 1
ATOM 2207 C C . ARG A 1 282 ? -34.176 -9.214 66.132 1.00 63.31 282 ARG A C 1
ATOM 2209 O O . ARG A 1 282 ? -33.933 -8.518 67.110 1.00 63.31 282 ARG A O 1
ATOM 2216 N N . GLY A 1 283 ? -35.029 -8.823 65.190 1.00 54.22 283 GLY A N 1
ATOM 2217 C CA . GLY A 1 283 ? -36.052 -7.789 65.405 1.00 54.22 283 GLY A CA 1
ATOM 2218 C C . GLY A 1 283 ? -37.292 -8.395 66.081 1.00 54.22 283 GLY A C 1
ATOM 2219 O O . GLY A 1 283 ? -37.482 -9.610 65.972 1.00 54.22 283 GLY A O 1
ATOM 2220 N N . PRO A 1 284 ? -38.127 -7.623 66.806 1.00 50.94 284 PRO A N 1
ATOM 2221 C CA . PRO A 1 284 ? -39.243 -8.161 67.576 1.00 50.94 284 PRO A CA 1
ATOM 2222 C C . PRO A 1 284 ? -40.351 -8.611 66.619 1.00 50.94 284 PRO A C 1
ATOM 2224 O O . PRO A 1 284 ? -41.259 -7.850 66.298 1.00 50.94 284 PRO A O 1
ATOM 2227 N N . VAL A 1 285 ? -40.288 -9.857 66.149 1.00 56.00 285 VAL A N 1
ATOM 2228 C CA . VAL A 1 285 ? -41.476 -10.514 65.599 1.00 56.00 285 VAL A CA 1
ATOM 2229 C C . VAL A 1 285 ? -42.413 -10.698 66.786 1.00 56.00 285 VAL A C 1
ATOM 2231 O O . VAL A 1 285 ? -42.226 -11.609 67.597 1.00 56.00 285 VAL A O 1
ATOM 2234 N N . ALA A 1 286 ? -43.348 -9.761 66.952 1.00 56.84 286 ALA A N 1
ATOM 2235 C CA . ALA A 1 286 ? -44.379 -9.860 67.971 1.00 56.84 286 ALA A CA 1
ATOM 2236 C C . ALA A 1 286 ? -45.128 -11.189 67.764 1.00 56.84 286 ALA A C 1
ATOM 2238 O O . ALA A 1 286 ? -45.375 -11.565 66.613 1.00 56.84 286 ALA A O 1
ATOM 2239 N N . PRO A 1 287 ? -45.478 -11.919 68.837 1.00 59.12 287 PRO A N 1
ATOM 2240 C CA . PRO A 1 287 ? -46.123 -13.227 68.719 1.00 59.12 287 PRO A CA 1
ATOM 2241 C C . PRO A 1 287 ? -47.419 -13.194 67.887 1.00 59.12 287 PRO A C 1
ATOM 2243 O O . PRO A 1 287 ? -47.745 -14.194 67.252 1.00 59.12 287 PRO A O 1
ATOM 2246 N N . ASP A 1 288 ? -48.079 -12.032 67.807 1.00 59.75 288 ASP A N 1
ATOM 2247 C CA . ASP A 1 288 ? -49.359 -11.830 67.116 1.00 59.75 288 ASP A CA 1
ATOM 2248 C C . ASP A 1 288 ? -49.229 -11.255 65.691 1.00 59.75 288 ASP A C 1
ATOM 2250 O O . ASP A 1 288 ? -50.211 -10.816 65.091 1.00 59.75 288 ASP A O 1
ATOM 2254 N N . GLN A 1 289 ? -48.021 -11.211 65.119 1.00 64.81 289 GLN A N 1
ATOM 2255 C CA . GLN A 1 289 ? -47.819 -10.629 63.792 1.00 64.81 289 GLN A CA 1
ATOM 2256 C C . GLN A 1 289 ? -48.385 -11.552 62.687 1.00 64.81 289 GLN A C 1
ATOM 2258 O O . GLN A 1 289 ? -48.074 -12.748 62.662 1.00 64.81 289 GLN A O 1
ATOM 2263 N N . PRO A 1 290 ? -49.199 -11.037 61.741 1.00 64.81 290 PRO A N 1
ATOM 2264 C CA . PRO A 1 290 ? -49.785 -11.856 60.683 1.00 64.81 290 PRO A CA 1
ATOM 2265 C C . PRO A 1 290 ? -48.705 -12.441 59.765 1.00 64.81 290 PRO A C 1
ATOM 2267 O O . PRO A 1 290 ? -47.675 -11.810 59.512 1.00 64.81 290 PRO A O 1
ATOM 2270 N N . ARG A 1 291 ? -48.968 -13.640 59.221 1.00 72.44 291 ARG A N 1
ATOM 2271 C CA . ARG A 1 291 ? -48.088 -14.280 58.232 1.00 72.44 291 ARG A CA 1
ATOM 2272 C C . ARG A 1 291 ? -47.870 -13.333 57.060 1.00 72.44 291 ARG A C 1
ATOM 2274 O O . ARG A 1 291 ? -48.818 -12.973 56.363 1.00 72.44 291 ARG A O 1
ATOM 2281 N N . ARG A 1 292 ? -46.622 -12.931 56.846 1.00 81.94 292 ARG A N 1
ATOM 2282 C CA . ARG A 1 292 ? -46.264 -11.955 55.818 1.00 81.94 292 ARG A CA 1
ATOM 2283 C C . ARG A 1 292 ? -44.867 -12.226 55.284 1.00 81.94 292 ARG A C 1
ATOM 2285 O O . ARG A 1 292 ? -43.963 -12.587 56.035 1.00 81.94 292 ARG A O 1
ATOM 2292 N N . GLN A 1 293 ? -44.698 -12.013 53.985 1.00 85.06 293 GLN A N 1
ATOM 2293 C CA . GLN A 1 293 ? -43.389 -11.950 53.350 1.00 85.06 293 GLN A CA 1
ATOM 2294 C C . GLN A 1 293 ? -42.780 -10.561 53.576 1.00 85.06 293 GLN A C 1
ATOM 2296 O O . GLN A 1 293 ? -43.375 -9.542 53.219 1.00 85.06 293 GLN A O 1
ATOM 2301 N N . LEU A 1 294 ? -41.594 -10.526 54.173 1.00 84.88 294 LEU A N 1
ATOM 2302 C CA . LEU A 1 294 ? -40.748 -9.345 54.271 1.00 84.88 294 LEU A CA 1
ATOM 2303 C C . LEU A 1 294 ? -39.803 -9.345 53.073 1.00 84.88 294 LEU A C 1
ATOM 2305 O O . LEU A 1 294 ? -39.200 -10.367 52.752 1.00 84.88 294 LEU A O 1
ATOM 2309 N N . THR A 1 295 ? -39.717 -8.225 52.364 1.00 88.38 295 THR A N 1
ATOM 2310 C CA . THR A 1 295 ? -38.818 -8.052 51.219 1.00 88.38 295 THR A CA 1
ATOM 2311 C C . THR A 1 295 ? -38.178 -6.684 51.324 1.00 88.38 295 THR A C 1
ATOM 2313 O O . THR A 1 295 ? -38.876 -5.674 51.309 1.00 88.38 295 THR A O 1
ATOM 2316 N N . GLU A 1 296 ? -36.859 -6.664 51.450 1.00 89.69 296 GLU A N 1
ATOM 2317 C CA . GLU A 1 296 ? -36.065 -5.449 51.581 1.00 89.69 296 GLU A CA 1
ATOM 2318 C C . GLU A 1 296 ? -34.904 -5.464 50.587 1.00 89.69 296 GLU A C 1
ATOM 2320 O O . GLU A 1 296 ? -34.495 -6.514 50.084 1.00 89.69 296 GLU A O 1
ATOM 2325 N N . GLN A 1 297 ? -34.405 -4.278 50.260 1.00 92.19 297 GLN A N 1
ATOM 2326 C CA . GLN A 1 297 ? -33.302 -4.087 49.324 1.00 92.19 297 GLN A CA 1
ATOM 2327 C C . GLN A 1 297 ? -31.999 -3.890 50.091 1.00 92.19 297 GLN A C 1
ATOM 2329 O O . GLN A 1 297 ? -31.988 -3.195 51.099 1.00 92.19 297 GLN A O 1
ATOM 2334 N N . VAL A 1 298 ? -30.899 -4.429 49.580 1.00 92.12 298 VAL A N 1
ATOM 2335 C CA . VAL A 1 298 ? -29.529 -4.162 50.031 1.00 92.12 298 VAL A CA 1
ATOM 2336 C C . VAL A 1 298 ? -28.786 -3.538 48.859 1.00 92.12 298 VAL A C 1
ATOM 2338 O O . VAL A 1 298 ? -28.644 -4.161 47.808 1.00 92.12 298 VAL A O 1
ATOM 2341 N N . GLN A 1 299 ? -28.320 -2.308 49.025 1.00 93.38 299 GLN A N 1
ATOM 2342 C CA . GLN A 1 299 ? -27.590 -1.569 48.006 1.00 93.38 299 GLN A CA 1
ATOM 2343 C C . GLN A 1 299 ? -26.090 -1.752 48.216 1.00 93.38 299 GLN A C 1
ATOM 2345 O O . GLN A 1 299 ? -25.522 -1.285 49.206 1.00 93.38 299 GLN A O 1
ATOM 2350 N N . ILE A 1 300 ? -25.445 -2.426 47.270 1.00 93.00 300 ILE A N 1
ATOM 2351 C CA . ILE A 1 300 ? -24.003 -2.661 47.258 1.00 93.00 300 ILE A CA 1
ATOM 2352 C C . ILE A 1 300 ? -23.370 -1.676 46.284 1.00 93.00 300 ILE A C 1
ATOM 2354 O O . ILE A 1 300 ? -23.773 -1.589 45.128 1.00 93.00 300 ILE A O 1
ATOM 2358 N N . CYS A 1 301 ? -22.369 -0.941 46.759 1.00 93.12 301 CYS A N 1
ATOM 2359 C CA . CYS A 1 301 ? -21.629 0.037 45.981 1.00 93.12 301 CYS A CA 1
ATOM 2360 C C . CYS A 1 301 ? -20.181 -0.426 45.780 1.00 93.12 301 CYS A C 1
ATOM 2362 O O . CYS A 1 301 ? -19.477 -0.627 46.772 1.00 93.12 301 CYS A O 1
ATOM 2364 N N . LEU A 1 302 ? -19.748 -0.563 44.521 1.00 93.31 302 LEU A N 1
ATOM 2365 C CA . LEU A 1 302 ? -18.354 -0.800 44.122 1.00 93.31 302 LEU A CA 1
ATOM 2366 C C . LEU A 1 302 ? -17.855 0.409 43.325 1.00 93.31 302 LEU A C 1
ATOM 2368 O O . LEU A 1 302 ? -18.412 0.714 42.275 1.00 93.31 302 LEU A O 1
ATOM 2372 N N . ASP A 1 303 ? -16.838 1.115 43.822 1.00 90.56 303 ASP A N 1
ATOM 2373 C CA . ASP A 1 303 ? -16.226 2.289 43.168 1.00 90.56 303 ASP A CA 1
ATOM 2374 C C . ASP A 1 303 ? -17.230 3.326 42.610 1.00 90.56 303 ASP A C 1
ATOM 2376 O O . ASP A 1 303 ? -16.988 3.971 41.593 1.00 90.56 303 ASP A O 1
ATOM 2380 N N . GLY A 1 304 ? -18.376 3.496 43.282 1.00 87.75 304 GLY A N 1
ATOM 2381 C CA . GLY A 1 304 ? -19.441 4.428 42.888 1.00 87.75 304 GLY A CA 1
ATOM 2382 C C . GLY A 1 304 ? -20.557 3.823 42.026 1.00 87.75 304 GLY A C 1
ATOM 2383 O O . GLY A 1 304 ? -21.621 4.430 41.924 1.00 87.75 304 GLY A O 1
ATOM 2384 N N . VAL A 1 305 ? -20.378 2.619 41.475 1.00 91.25 305 VAL A N 1
ATOM 2385 C CA . VAL A 1 305 ? -21.451 1.854 40.815 1.00 91.25 305 VAL A CA 1
ATOM 2386 C C . VAL A 1 305 ? -22.304 1.186 41.887 1.00 91.25 305 VAL A C 1
ATOM 2388 O O . VAL A 1 305 ? -21.761 0.657 42.855 1.00 91.25 305 VAL A O 1
ATOM 2391 N N . ILE A 1 306 ? -23.629 1.222 41.748 1.00 92.44 306 ILE A N 1
ATOM 2392 C CA . ILE A 1 306 ? -24.570 0.674 42.733 1.00 92.44 306 ILE A CA 1
ATOM 2393 C C . ILE A 1 306 ? -25.365 -0.453 42.087 1.00 92.44 306 ILE A C 1
ATOM 2395 O O . ILE A 1 306 ? -25.917 -0.284 41.004 1.00 92.44 306 ILE A O 1
ATOM 2399 N N . GLU A 1 307 ? -25.465 -1.576 42.784 1.00 93.94 307 GLU A N 1
ATOM 2400 C CA . GLU A 1 307 ? -26.357 -2.674 42.432 1.00 93.94 307 GLU A CA 1
ATOM 2401 C C . GLU A 1 307 ? -27.163 -3.139 43.644 1.00 93.94 307 GLU A C 1
ATOM 2403 O O . GLU A 1 307 ? -26.765 -2.945 44.796 1.00 93.94 307 GLU A O 1
ATOM 2408 N N . THR A 1 308 ? -28.327 -3.733 43.380 1.00 93.06 308 THR A N 1
ATOM 2409 C CA . THR A 1 308 ? -29.294 -4.085 44.431 1.00 93.06 308 THR A CA 1
ATOM 2410 C C . THR A 1 308 ? -29.441 -5.593 44.579 1.00 93.06 308 THR A C 1
ATOM 2412 O O . THR A 1 308 ? -29.787 -6.302 43.633 1.00 93.06 308 THR A O 1
ATOM 2415 N N . VAL A 1 309 ? -29.255 -6.079 45.803 1.00 92.38 309 VAL A N 1
ATOM 2416 C CA . VAL A 1 309 ? -29.606 -7.439 46.218 1.00 92.38 309 VAL A CA 1
ATOM 2417 C C . VAL A 1 309 ? -30.944 -7.392 46.938 1.00 92.38 309 VAL A C 1
ATOM 2419 O O . VAL A 1 309 ? -31.169 -6.540 47.794 1.00 92.38 309 VAL A O 1
ATOM 2422 N N . TRP A 1 310 ? -31.838 -8.321 46.620 1.00 90.75 310 TRP A N 1
ATOM 2423 C CA . TRP A 1 310 ? -33.109 -8.445 47.332 1.00 90.75 310 TRP A CA 1
ATOM 2424 C C . TRP A 1 310 ? -32.995 -9.469 48.447 1.00 90.75 310 TRP A C 1
ATOM 2426 O O . TRP A 1 310 ? -32.521 -10.579 48.215 1.00 90.75 310 TRP A O 1
ATOM 2436 N N . VAL A 1 311 ? -33.470 -9.116 49.632 1.00 89.31 311 VAL A N 1
ATOM 2437 C CA . VAL A 1 311 ? -33.499 -9.992 50.799 1.00 89.31 311 VAL A CA 1
ATOM 2438 C C . VAL A 1 311 ? -34.945 -10.275 51.157 1.00 89.31 311 VAL A C 1
ATOM 2440 O O . VAL A 1 311 ? -35.729 -9.353 51.375 1.00 89.31 311 VAL A O 1
ATOM 2443 N N . THR A 1 312 ? -35.300 -11.553 51.228 1.00 87.69 312 THR A N 1
ATOM 2444 C CA . THR A 1 312 ? -36.651 -12.007 51.551 1.00 87.69 312 THR A CA 1
ATOM 2445 C C . THR A 1 312 ? -36.661 -12.933 52.754 1.00 87.69 312 THR A C 1
ATOM 2447 O O . THR A 1 312 ? -35.791 -13.793 52.881 1.00 87.69 312 THR A O 1
ATOM 2450 N N . ALA A 1 313 ? -37.683 -12.797 53.592 1.00 85.19 313 ALA A N 1
ATOM 2451 C CA . ALA A 1 313 ? -37.967 -13.713 54.689 1.00 85.19 313 ALA A CA 1
ATOM 2452 C C . ALA A 1 313 ? -39.482 -13.824 54.922 1.00 85.19 313 ALA A C 1
ATOM 2454 O O . ALA A 1 313 ? -40.241 -12.931 54.546 1.00 85.19 313 ALA A O 1
ATOM 2455 N N . PHE A 1 314 ? -39.942 -14.903 55.548 1.00 82.06 314 PHE A N 1
ATOM 2456 C CA . PHE A 1 314 ? -41.359 -15.176 55.791 1.00 82.06 314 PHE A CA 1
ATOM 2457 C C . PHE A 1 314 ? -41.647 -15.216 57.286 1.00 82.06 314 PHE A C 1
ATOM 2459 O O . PHE A 1 314 ? -41.130 -16.082 57.977 1.00 82.06 314 PHE A O 1
ATOM 2466 N N . ILE A 1 315 ? -42.513 -14.347 57.804 1.00 75.94 315 ILE A N 1
ATOM 2467 C CA . ILE A 1 315 ? -42.990 -14.485 59.185 1.00 75.94 315 ILE A CA 1
ATOM 2468 C C . ILE A 1 315 ? -43.977 -15.653 59.232 1.00 75.94 315 ILE A C 1
ATOM 2470 O O . ILE A 1 315 ? -45.030 -15.612 58.589 1.00 75.94 315 ILE A O 1
ATOM 2474 N N . THR A 1 316 ? -43.646 -16.695 59.992 1.00 66.38 316 THR A N 1
ATOM 2475 C CA . THR A 1 316 ? -44.526 -17.851 60.202 1.00 66.38 316 THR A CA 1
ATOM 2476 C C . THR A 1 316 ? -44.810 -18.043 61.682 1.00 66.38 316 THR A C 1
ATOM 2478 O O . THR A 1 316 ? -43.896 -18.045 62.504 1.00 66.38 316 THR A O 1
ATOM 2481 N N . THR A 1 317 ? -46.074 -18.281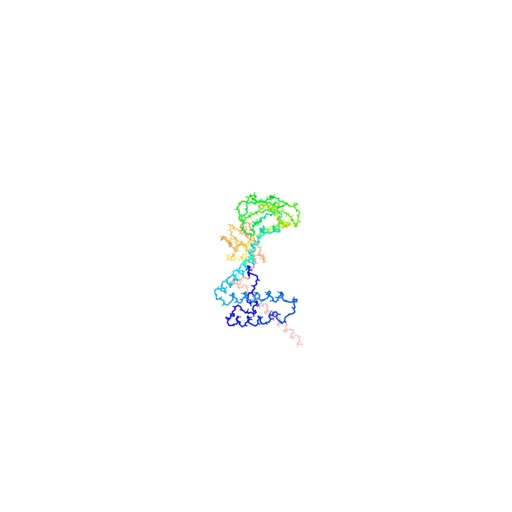 62.023 1.00 59.00 317 THR A N 1
ATOM 2482 C CA . THR A 1 317 ? -46.463 -18.809 63.337 1.00 59.00 317 THR A CA 1
ATOM 2483 C C . THR A 1 317 ? -45.842 -20.197 63.529 1.00 59.00 317 THR A C 1
ATOM 2485 O O . THR A 1 317 ? -45.930 -20.995 62.588 1.00 59.00 317 THR A O 1
ATOM 2488 N N . PRO A 1 318 ? -45.262 -20.527 64.698 1.00 55.75 318 PRO A N 1
ATOM 2489 C CA . PRO A 1 318 ? -44.743 -21.868 64.948 1.00 55.75 318 PRO A CA 1
ATOM 2490 C C . PRO A 1 318 ? -45.840 -22.916 64.724 1.00 55.75 318 PRO A C 1
ATOM 2492 O O . PRO A 1 318 ? -47.009 -22.692 65.044 1.00 55.75 318 PRO A O 1
ATOM 2495 N N . LEU A 1 319 ? -45.466 -24.058 64.148 1.00 49.78 319 LEU A N 1
ATOM 2496 C CA . LEU A 1 319 ? -46.370 -25.178 63.903 1.00 49.78 319 LEU A CA 1
ATOM 2497 C C . LEU A 1 319 ? -46.735 -25.840 65.247 1.00 49.78 319 LEU A C 1
ATOM 2499 O O . LEU A 1 319 ? -46.073 -26.787 65.646 1.00 49.78 319 LEU A O 1
ATOM 2503 N N . ALA A 1 320 ? -47.756 -25.312 65.935 1.00 45.31 320 ALA A N 1
ATOM 2504 C CA . ALA A 1 320 ? -48.287 -25.759 67.233 1.00 45.31 320 ALA A CA 1
ATOM 2505 C C . ALA A 1 320 ? -47.259 -25.828 68.396 1.00 45.31 320 ALA A C 1
ATOM 2507 O O . ALA A 1 320 ? -46.065 -26.065 68.205 1.00 45.31 320 ALA A O 1
ATOM 2508 N N . PRO A 1 321 ? -47.674 -25.616 69.659 1.00 45.56 321 PRO A N 1
ATOM 2509 C CA . PRO A 1 321 ? -46.784 -25.874 70.782 1.00 45.56 321 PRO A CA 1
ATOM 2510 C C . PRO A 1 321 ? -46.399 -27.360 70.780 1.00 45.56 321 PRO A C 1
ATOM 2512 O O . PRO A 1 321 ? -47.262 -28.231 70.656 1.00 45.56 321 PRO A O 1
ATOM 2515 N N . ARG A 1 322 ? -45.107 -27.670 70.965 1.00 45.19 322 ARG A N 1
ATOM 2516 C CA . ARG A 1 322 ? -44.705 -28.999 71.451 1.00 45.19 322 ARG A CA 1
ATOM 2517 C C . ARG A 1 322 ? -45.585 -29.305 72.661 1.00 45.19 322 ARG A C 1
ATOM 2519 O O . ARG A 1 322 ? -45.663 -28.460 73.549 1.00 45.19 322 ARG A O 1
ATOM 2526 N N . LEU A 1 323 ? -46.241 -30.467 72.684 1.00 46.59 323 LEU A N 1
ATOM 2527 C CA . LEU A 1 323 ? -46.977 -30.946 73.856 1.00 46.59 323 LEU A CA 1
ATOM 2528 C C . LEU A 1 323 ? -46.029 -30.904 75.060 1.00 46.59 323 LEU A C 1
ATOM 2530 O O . LEU A 1 323 ? -45.165 -31.762 75.221 1.00 46.59 323 LEU A O 1
ATOM 2534 N N . THR A 1 324 ? -46.143 -29.860 75.872 1.00 57.38 324 THR A N 1
ATOM 2535 C CA . THR A 1 324 ? -45.492 -29.787 77.173 1.00 57.38 324 THR A CA 1
ATOM 2536 C C . THR A 1 324 ? -46.357 -30.558 78.161 1.00 57.38 324 THR A C 1
ATOM 2538 O O . THR A 1 324 ? -47.573 -30.669 77.989 1.00 57.38 324 THR A O 1
ATOM 2541 N N . LEU A 1 325 ? -45.740 -31.091 79.217 1.00 53.47 325 LEU A N 1
ATOM 2542 C CA . LEU A 1 325 ? -46.444 -31.851 80.258 1.00 53.47 325 LEU A CA 1
ATOM 2543 C C . LEU A 1 325 ? -47.643 -31.083 80.856 1.00 53.47 325 LEU A C 1
ATOM 2545 O O . LEU A 1 325 ? -48.621 -31.704 81.262 1.00 53.47 325 LEU A O 1
ATOM 2549 N N . ALA A 1 326 ? -47.595 -29.746 80.850 1.00 55.44 326 ALA A N 1
ATOM 2550 C CA . ALA A 1 326 ? -48.667 -28.876 81.330 1.00 55.44 326 ALA A CA 1
ATOM 2551 C C . ALA A 1 326 ? -49.932 -28.927 80.449 1.00 55.44 326 ALA A C 1
ATOM 2553 O O . ALA A 1 326 ? -51.034 -29.040 80.976 1.00 55.44 326 ALA A O 1
ATOM 2554 N N . ASN A 1 327 ? -49.786 -28.942 79.119 1.00 59.41 327 ASN A N 1
ATOM 2555 C CA . ASN A 1 327 ? -50.923 -28.915 78.186 1.00 59.41 327 ASN A CA 1
ATOM 2556 C C . ASN A 1 327 ? -51.520 -30.308 77.921 1.00 59.41 327 ASN A C 1
ATOM 2558 O O . ASN A 1 327 ? -52.568 -30.438 77.289 1.00 59.41 327 ASN A O 1
ATOM 2562 N N . TRP A 1 328 ? -50.866 -31.369 78.401 1.00 62.81 328 TRP A N 1
ATOM 2563 C CA . TRP A 1 328 ? -51.313 -32.745 78.189 1.00 62.81 328 TRP A CA 1
ATOM 2564 C C . TRP A 1 328 ? -52.556 -33.101 79.019 1.00 62.81 328 TRP A C 1
ATOM 2566 O O . TRP A 1 328 ? -53.373 -33.927 78.608 1.00 62.81 328 TRP A O 1
ATOM 2576 N N . ARG A 1 329 ? -52.729 -32.454 80.179 1.00 62.66 329 ARG A N 1
ATOM 2577 C CA . ARG A 1 329 ? -53.861 -32.701 81.083 1.00 62.66 329 ARG A CA 1
ATOM 2578 C C . ARG A 1 329 ? -55.172 -32.141 80.525 1.00 62.66 329 ARG A C 1
ATOM 2580 O O . ARG A 1 329 ? -56.179 -32.844 80.531 1.00 62.66 329 ARG A O 1
ATOM 2587 N N . ASP A 1 330 ? -55.130 -30.936 79.970 1.00 62.56 330 ASP A N 1
ATOM 2588 C CA . ASP A 1 330 ? -56.307 -30.265 79.405 1.00 62.56 330 ASP A CA 1
ATOM 2589 C C . ASP A 1 330 ? -56.741 -30.903 78.076 1.00 62.56 330 ASP A C 1
ATOM 2591 O O . ASP A 1 330 ? -57.935 -31.073 77.808 1.00 62.56 330 ASP A O 1
ATOM 2595 N N . PHE A 1 331 ? -55.774 -31.376 77.282 1.00 62.50 331 PHE A N 1
ATOM 2596 C CA . PHE A 1 331 ? -56.051 -32.163 76.079 1.00 62.50 331 PHE A CA 1
ATOM 2597 C C . PHE A 1 331 ? -56.709 -33.512 76.411 1.00 62.50 331 PHE A C 1
ATOM 2599 O O . PHE A 1 331 ? -57.663 -33.919 75.754 1.00 62.50 331 PHE A O 1
ATOM 2606 N N . ARG A 1 332 ? -56.267 -34.200 77.476 1.00 66.12 332 ARG A N 1
ATOM 2607 C CA . ARG A 1 332 ? -56.922 -35.436 77.939 1.00 66.12 332 ARG A CA 1
ATOM 2608 C C . ARG A 1 332 ? -58.357 -35.208 78.410 1.00 66.12 332 ARG A C 1
ATOM 2610 O O . ARG A 1 332 ? -59.220 -36.017 78.085 1.00 66.12 332 ARG A O 1
ATOM 2617 N N . LEU A 1 333 ? -58.618 -34.137 7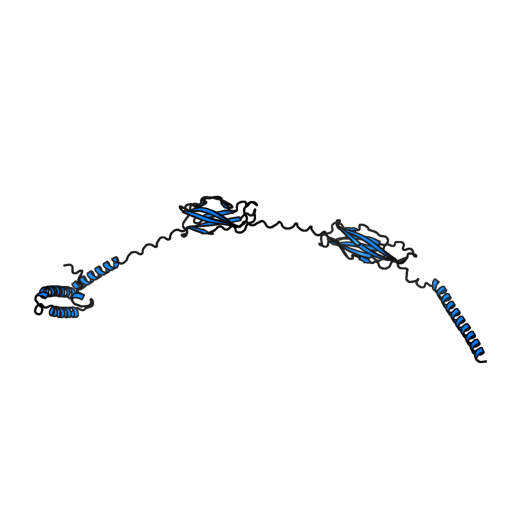9.161 1.00 66.44 333 LEU A N 1
ATOM 2618 C CA . LEU A 1 333 ? -59.950 -33.844 79.707 1.00 66.44 333 LEU A CA 1
ATOM 2619 C C . LEU A 1 333 ? -60.971 -33.523 78.610 1.00 66.44 333 LEU A C 1
ATOM 2621 O O . LEU A 1 333 ? -62.103 -33.999 78.662 1.00 66.44 333 LEU A O 1
ATOM 2625 N N . THR A 1 334 ? -60.559 -32.779 77.586 1.00 73.56 334 THR A N 1
ATOM 2626 C CA . THR A 1 334 ? -61.420 -32.461 76.438 1.00 73.56 334 THR A CA 1
ATOM 2627 C C . THR A 1 334 ? -61.744 -33.702 75.603 1.00 73.56 334 THR A C 1
ATOM 2629 O O . THR A 1 334 ? -62.900 -33.903 75.234 1.00 73.56 334 THR A O 1
ATOM 2632 N N . LEU A 1 335 ? -60.770 -34.587 75.378 1.00 75.94 335 LEU A N 1
ATOM 2633 C CA . LEU A 1 335 ? -60.970 -35.830 74.623 1.00 75.94 335 LEU A CA 1
ATOM 2634 C C . LEU A 1 335 ? -61.865 -36.834 75.369 1.00 75.94 335 LEU A C 1
ATOM 2636 O O . LEU A 1 335 ? -62.744 -37.442 74.758 1.00 75.94 335 LEU A O 1
ATOM 2640 N N . LEU A 1 336 ? -61.700 -36.963 76.693 1.00 78.56 336 LEU A N 1
ATOM 2641 C CA . LEU A 1 336 ? -62.577 -37.791 77.531 1.00 78.56 336 LEU A CA 1
ATOM 2642 C C . LEU A 1 336 ? -64.012 -37.245 77.561 1.00 78.56 336 LEU A C 1
ATOM 2644 O O . LEU A 1 336 ? -64.964 -38.021 77.502 1.00 78.56 336 LEU A O 1
ATOM 2648 N N . GLY A 1 337 ? -64.166 -35.917 77.613 1.00 76.62 337 GLY A N 1
ATOM 2649 C CA . GLY A 1 337 ? -65.467 -35.252 77.560 1.00 76.62 337 GLY A CA 1
ATOM 2650 C C . GLY A 1 337 ? -66.213 -35.528 76.254 1.00 76.62 337 GLY A C 1
ATOM 2651 O O . GLY A 1 337 ? -67.388 -35.888 76.284 1.00 76.62 337 GLY A O 1
ATOM 2652 N N . TRP A 1 338 ? -65.521 -35.454 75.113 1.00 80.88 338 TRP A N 1
ATOM 2653 C CA . TRP A 1 338 ? -66.095 -35.810 73.810 1.00 80.88 338 TRP A CA 1
ATOM 2654 C C . TRP A 1 338 ? -66.495 -37.286 73.725 1.00 80.88 338 TRP A C 1
ATOM 2656 O O . TRP A 1 338 ? -67.561 -37.602 73.198 1.00 80.88 338 TRP A O 1
ATOM 2666 N N . PHE A 1 339 ? -65.689 -38.187 74.291 1.00 84.94 339 PHE A N 1
ATOM 2667 C CA . PHE A 1 339 ? -66.010 -39.615 74.336 1.00 84.94 339 PHE A CA 1
ATOM 2668 C C . PHE A 1 339 ? -67.255 -39.908 75.184 1.00 84.94 339 PHE A C 1
ATOM 2670 O O . PHE A 1 339 ? -68.121 -40.679 74.773 1.00 84.94 339 PHE A O 1
ATOM 2677 N N . MET A 1 340 ? -67.373 -39.263 76.348 1.00 82.25 340 MET A N 1
ATOM 2678 C CA . MET A 1 340 ? -68.547 -39.377 77.220 1.00 82.25 340 MET A CA 1
ATOM 2679 C C . MET A 1 340 ? -69.814 -38.852 76.537 1.00 82.25 340 MET A C 1
ATOM 2681 O O . MET A 1 340 ? -70.859 -39.492 76.608 1.00 82.25 340 MET A O 1
ATOM 2685 N N . LEU A 1 341 ? -69.718 -37.723 75.830 1.00 79.50 341 LEU A N 1
ATOM 2686 C CA . LEU A 1 341 ? -70.853 -37.108 75.142 1.00 79.50 341 LEU A CA 1
ATOM 2687 C C . LEU A 1 341 ? -71.325 -37.949 73.944 1.00 79.50 341 LEU A C 1
ATOM 2689 O O . LEU A 1 341 ? -72.526 -38.118 73.745 1.00 79.50 341 LEU A O 1
ATOM 2693 N N . LEU A 1 342 ? -70.391 -38.549 73.198 1.00 84.44 342 LEU A N 1
ATOM 2694 C CA . LEU A 1 342 ? -70.706 -39.493 72.125 1.00 84.44 342 LEU A CA 1
ATOM 2695 C C . LEU A 1 342 ? -71.358 -40.776 72.667 1.00 84.44 342 LEU A C 1
ATOM 2697 O O . LEU A 1 342 ? -72.339 -41.254 72.103 1.00 84.44 342 LEU A O 1
ATOM 2701 N N . SER A 1 343 ? -70.849 -41.308 73.782 1.00 83.12 343 SER A N 1
ATOM 2702 C CA . SER A 1 343 ? -71.427 -42.482 74.447 1.00 83.12 343 SER A CA 1
ATOM 2703 C C . SER A 1 343 ? -72.852 -42.208 74.945 1.00 83.12 343 SER A C 1
ATOM 2705 O O . SER A 1 343 ? -73.754 -43.015 74.731 1.00 83.12 343 SER A O 1
ATOM 2707 N N . LEU A 1 344 ? -73.086 -41.025 75.528 1.00 82.69 344 LEU A N 1
ATOM 2708 C CA . LEU A 1 344 ? -74.414 -40.589 75.959 1.00 82.69 344 LEU A CA 1
ATOM 2709 C C . LEU A 1 344 ? -75.386 -40.471 74.775 1.00 82.69 344 LEU A C 1
ATOM 2711 O O . LEU A 1 344 ? -76.516 -40.941 74.868 1.00 82.69 344 LEU A O 1
ATOM 2715 N N . LEU A 1 345 ? -74.950 -39.893 73.652 1.00 85.62 345 LEU A N 1
ATOM 2716 C CA . LEU A 1 345 ? -75.770 -39.782 72.440 1.00 85.62 345 LEU A CA 1
ATOM 2717 C C . LEU A 1 345 ? -76.136 -41.151 71.857 1.00 85.62 345 LEU A C 1
ATOM 2719 O O . LEU A 1 345 ? -77.282 -41.356 71.462 1.00 85.62 345 LEU A O 1
ATOM 2723 N N . LEU A 1 346 ? -75.197 -42.099 71.843 1.00 85.50 346 LEU A N 1
ATOM 2724 C CA . LEU A 1 346 ? -75.462 -43.470 71.402 1.00 85.50 346 LEU A CA 1
ATOM 2725 C C . LEU A 1 346 ? -76.434 -44.195 72.342 1.00 85.50 346 LEU A C 1
ATOM 2727 O O . LEU A 1 346 ? -77.318 -44.911 71.873 1.00 85.50 346 LEU A O 1
ATOM 2731 N N . LEU A 1 347 ? -76.318 -43.976 73.654 1.00 84.19 347 LEU A N 1
ATOM 2732 C CA . LEU A 1 347 ? -77.228 -44.556 74.640 1.00 84.19 347 LEU A CA 1
ATOM 2733 C C . LEU A 1 347 ? -78.651 -43.994 74.498 1.00 84.19 347 LEU A C 1
ATOM 2735 O O . LEU A 1 347 ? -79.608 -44.762 74.441 1.00 84.19 347 LEU A O 1
ATOM 2739 N N . VAL A 1 348 ? -78.795 -42.671 74.373 1.00 82.25 348 VAL A N 1
ATOM 2740 C CA . VAL A 1 348 ? -80.096 -42.018 74.137 1.00 82.25 348 VAL A CA 1
ATOM 2741 C C . VAL A 1 348 ? -80.696 -42.479 72.808 1.00 82.25 348 VAL A C 1
ATOM 2743 O O . VAL A 1 348 ? -81.877 -42.817 72.758 1.00 82.25 348 VAL A O 1
ATOM 2746 N N . GLY A 1 349 ? -79.883 -42.574 71.751 1.00 78.50 349 GLY A N 1
ATOM 2747 C CA . GLY A 1 349 ? -80.311 -43.109 70.459 1.00 78.50 349 GLY A CA 1
ATOM 2748 C C . GLY A 1 349 ? -80.834 -44.545 70.558 1.00 78.50 349 GLY A C 1
ATOM 2749 O O . GLY A 1 349 ? -81.883 -44.848 69.999 1.00 78.50 349 GLY A O 1
ATOM 2750 N N . SER A 1 350 ? -80.162 -45.405 71.328 1.00 78.50 350 SER A N 1
ATOM 2751 C CA . SER A 1 350 ? -80.587 -46.793 71.557 1.00 78.50 350 SER A CA 1
ATOM 2752 C C . SER A 1 350 ? -81.926 -46.890 72.302 1.00 78.50 350 SER A C 1
ATOM 2754 O O . SER A 1 350 ? -82.797 -47.667 71.913 1.00 78.50 350 SER A O 1
ATOM 2756 N N . VAL A 1 351 ? -82.144 -46.057 73.328 1.00 78.00 351 VAL A N 1
ATOM 2757 C CA . VAL A 1 351 ? -83.407 -46.042 74.092 1.00 78.00 351 VAL A CA 1
ATOM 2758 C C . VAL A 1 351 ? -84.576 -45.553 73.236 1.00 78.00 351 VAL A C 1
ATOM 2760 O O . VAL A 1 351 ? -85.639 -46.173 73.251 1.00 78.00 351 VAL A O 1
ATOM 2763 N N . VAL A 1 352 ? -84.385 -44.485 72.454 1.00 75.69 352 VAL A N 1
ATOM 2764 C CA . VAL A 1 352 ? -85.424 -43.982 71.539 1.00 75.69 352 VAL A CA 1
ATOM 2765 C C . VAL A 1 352 ? -85.737 -45.019 70.461 1.00 75.69 352 VAL A C 1
ATOM 2767 O O . VAL A 1 352 ? -86.906 -45.270 70.183 1.00 75.69 352 VAL A O 1
ATOM 2770 N N . PHE A 1 353 ? -84.717 -45.670 69.896 1.00 74.25 353 PHE A N 1
ATOM 2771 C CA . PHE A 1 353 ? -84.912 -46.697 68.876 1.00 74.25 353 PHE A CA 1
ATOM 2772 C C . PHE A 1 353 ? -85.665 -47.916 69.426 1.00 74.25 353 PHE A C 1
ATOM 2774 O O . PHE A 1 353 ? -86.599 -48.388 68.788 1.00 74.25 353 PHE A O 1
ATOM 2781 N N . SER A 1 354 ? -85.331 -48.375 70.636 1.00 70.94 354 SER A N 1
ATOM 2782 C CA . SER A 1 354 ? -86.023 -49.491 71.295 1.00 70.94 354 SER A CA 1
ATOM 2783 C C . SER A 1 354 ? -87.481 -49.153 71.647 1.00 70.94 354 SER A C 1
ATOM 2785 O O . SER A 1 354 ? -88.378 -49.961 71.419 1.00 70.94 354 SER A O 1
ATOM 2787 N N . GLY A 1 355 ? -87.747 -47.930 72.125 1.00 70.50 355 GLY A N 1
ATOM 2788 C CA . GLY A 1 355 ? -89.106 -47.468 72.428 1.00 70.50 355 GLY A CA 1
ATOM 2789 C C . GLY A 1 355 ? -89.995 -47.321 71.188 1.00 70.50 355 GLY A C 1
ATOM 2790 O O . GLY A 1 355 ? -91.158 -47.712 71.219 1.00 70.50 355 GLY A O 1
ATOM 2791 N N . VAL A 1 356 ? -89.448 -46.813 70.079 1.00 71.12 356 VAL A N 1
ATOM 2792 C CA . VAL A 1 356 ? -90.170 -46.718 68.796 1.00 71.12 356 VAL A CA 1
ATOM 2793 C C . VAL A 1 356 ? -90.408 -48.104 68.191 1.00 71.12 356 VAL A C 1
ATOM 2795 O O . VAL A 1 356 ? -91.476 -48.349 67.638 1.00 71.12 356 VAL A O 1
ATOM 2798 N N . TYR A 1 357 ? -89.451 -49.026 68.327 1.00 70.94 357 TYR A N 1
ATOM 2799 C CA . TYR A 1 357 ? -89.598 -50.398 67.837 1.00 70.94 357 TYR A CA 1
ATOM 2800 C C . TYR A 1 357 ? -90.667 -51.184 68.611 1.00 70.94 357 TYR A C 1
ATOM 2802 O O . TYR A 1 357 ? -91.409 -51.948 68.005 1.00 70.94 357 TYR A O 1
ATOM 2810 N N . ALA A 1 358 ? -90.789 -50.969 69.926 1.00 69.94 358 ALA A N 1
ATOM 2811 C CA . ALA A 1 358 ? -91.855 -51.565 70.734 1.00 69.94 358 ALA A CA 1
ATOM 2812 C C . ALA A 1 358 ? -93.247 -51.034 70.343 1.00 69.94 358 ALA A C 1
ATOM 2814 O O . ALA A 1 358 ? -94.181 -51.813 70.224 1.00 69.94 358 ALA A O 1
ATOM 2815 N N . LEU A 1 359 ? -93.370 -49.732 70.058 1.00 68.50 359 LEU A N 1
ATOM 2816 C CA . LEU A 1 359 ? -94.647 -49.106 69.685 1.00 68.50 359 LEU A CA 1
ATOM 2817 C C . LEU A 1 359 ? -95.144 -49.469 68.272 1.00 68.50 359 LEU A C 1
ATOM 2819 O O . LEU A 1 359 ? -96.297 -49.212 67.949 1.00 68.50 359 LEU A O 1
ATOM 2823 N N . LEU A 1 360 ? -94.260 -49.980 67.410 1.00 69.19 360 LEU A N 1
ATOM 2824 C CA . LEU A 1 360 ? -94.584 -50.423 66.048 1.00 69.19 360 LEU A CA 1
ATOM 2825 C C . LEU A 1 360 ? -94.899 -51.927 65.963 1.00 69.19 360 LEU A C 1
ATOM 2827 O O . LEU A 1 360 ? -95.339 -52.378 64.907 1.00 69.19 360 LEU A O 1
ATOM 2831 N N . ASN A 1 361 ? -94.641 -52.689 67.033 1.00 60.69 361 ASN A N 1
ATOM 2832 C CA . ASN A 1 361 ? -94.815 -54.145 67.088 1.00 60.69 361 ASN A CA 1
ATOM 2833 C C . ASN A 1 361 ? -95.931 -54.618 68.046 1.00 60.69 361 ASN A C 1
ATOM 2835 O O . ASN A 1 361 ? -96.151 -55.828 68.121 1.00 60.69 361 ASN A O 1
ATOM 2839 N N . ASP A 1 362 ? -96.617 -53.700 68.733 1.00 51.19 362 ASP A N 1
ATOM 2840 C CA . ASP A 1 362 ? -97.922 -53.902 69.394 1.00 51.19 362 ASP A CA 1
ATOM 2841 C C . ASP A 1 362 ? -99.039 -53.325 68.507 1.00 51.19 362 ASP A C 1
ATOM 2843 O O . ASP A 1 362 ? -100.151 -53.909 68.489 1.00 51.19 362 ASP A O 1
#

Radius of gyration: 69.21 Å; Cα contacts (8 Å, |Δi|>4): 547; chains: 1; bounding box: 157×76×180 Å

Foldseek 3Di:
DPCLPDDLCVLLPHDLPDDLVSLVVSLVVVLVVLDPVPDDPVCVVVSVVSNVSSVVSSVQCNDPVSSVVVVVSNVVVVVVVVVVPDDPDPDDDPDPWDKDKVVLAAEPEEDEQQDKDKDKIKIAIPVLAWFQWKFWPDQDDPFKGFPDTDIDGRHSMDITMIMGHRGDPPDDAAKDKDWTWMDTPNDIDIHIYMYGYDYDDPPPDPDDPPDPWDKDKVVLEAEPEEDEPPDDWDDKDKIKIFTPVLQFFPDKDWPPQDDQFKGWPDWDGDGGIIIIIMITDPHDPDLPDDWDKDKDWIWMDTPRDIDIRIYIYIYDRPPDDDPDPVVVVVVVVVVVVVVVVVVVVVVVVVVVVVVVVVVVVD

InterPro domains:
  IPR001623 DnaJ domain [PF00226] (7-71)
  IPR001623 DnaJ domain [PR00625] (9-27)
  IPR001623 DnaJ domain [PR00625] (27-42)
  IPR001623 DnaJ domain [PR00625] (46-66)
  IPR001623 DnaJ domain [PR00625] (66-85)
  IPR001623 DnaJ domain [PS50076] (7-74)
  IPR001623 DnaJ domain [SM00271] (6-66)
  IPR001623 DnaJ domain [cd06257] (7-63)
  IPR036869 Chaperone J-domain superfamily [G3DSA:1.10.287.110] (1-90)
  IPR036869 Chaperone J-domain superfamily [SSF46565] (4-74)

Nearest PDB structures (foldseek):
  7sqc-assembly1_T3  TM=3.696E-01  e=1.986E-10  Chlamydomonas reinhardtii
  7sqc-assembly1_T1  TM=3.292E-01  e=1.882E-09  Chlamydomonas reinhardtii
  2ber-assembly1_A  TM=4.144E-01  e=4.177E-04  Micromonospora viridifaciens
  1w8o-assembly1_A  TM=3.625E-01  e=3.296E-04  Micromonospora viridifaciens
  1wcq-assembly3_C  TM=4.016E-01  e=1.364E-03  Micromonospora viridifaciens

Organism: NCBI:txid3238624

Mean predicted aligned error: 20.76 Å